Protein AF-A0A7S4CGT7-F1 (afdb_monomer_lite)

Foldseek 3Di:
DVVVVVVQPPDPADPDPPPVPDPDPPDPDPLSVVLVVQLSLLCVLVVVCLLVGQKYKAAAPQFADPDDCVVVVVPDDLVLAKAFAAPFQCVVPPDDDPNPFDDVDPRDDPVLSVVLVVLVHGQGDPRIIMHGSDPVVSVLSVVLSVVSSVCSVVVVPDDGSSNSCCVSCSSVVRYDNDCNVVDDSHPDPD

pLDDT: mean 71.4, std 21.12, range [25.81, 95.94]

Structure (mmCIF, N/CA/C/O backbone):
data_AF-A0A7S4CGT7-F1
#
_entry.id   AF-A0A7S4CGT7-F1
#
loop_
_atom_site.group_PDB
_atom_site.id
_atom_site.type_symbol
_atom_site.label_atom_id
_atom_site.label_alt_id
_atom_site.label_comp_id
_atom_site.label_asym_id
_atom_site.label_entity_id
_atom_site.label_seq_id
_atom_site.pdbx_PDB_ins_code
_atom_site.Cartn_x
_atom_site.Cartn_y
_atom_site.Cartn_z
_atom_site.occupancy
_atom_site.B_iso_or_equiv
_atom_site.auth_seq_id
_atom_site.auth_comp_id
_atom_site.auth_asym_id
_atom_site.auth_atom_id
_atom_site.pdbx_PDB_model_num
ATOM 1 N N . ILE A 1 1 ? 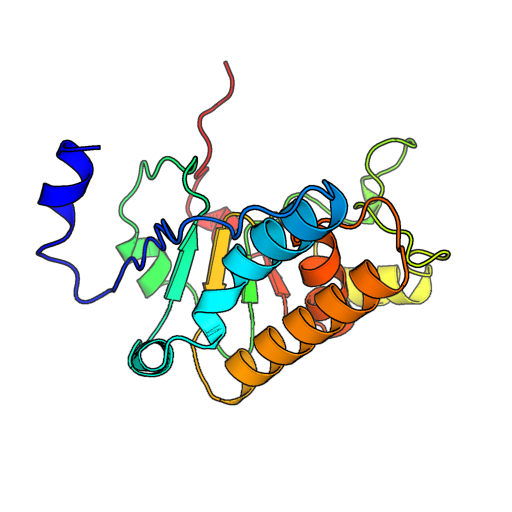-25.372 3.674 -5.573 1.00 37.31 1 ILE A N 1
ATOM 2 C CA . ILE A 1 1 ? -24.854 4.920 -4.939 1.00 37.31 1 ILE A CA 1
ATOM 3 C C . ILE A 1 1 ? -25.668 5.337 -3.699 1.00 37.31 1 ILE A C 1
ATOM 5 O O . ILE A 1 1 ? -25.077 5.492 -2.638 1.00 37.31 1 ILE A O 1
ATOM 9 N N . MET A 1 2 ? -27.005 5.449 -3.752 1.00 25.81 2 MET A N 1
ATOM 10 C CA . MET A 1 2 ? -27.819 5.838 -2.577 1.00 25.81 2 MET A CA 1
ATOM 11 C C . MET A 1 2 ? -27.891 4.800 -1.436 1.00 25.81 2 MET A C 1
ATOM 13 O O . MET A 1 2 ? -27.921 5.190 -0.271 1.00 25.81 2 MET A O 1
ATOM 17 N N . GLN A 1 3 ? -27.880 3.494 -1.730 1.00 27.91 3 GLN A N 1
ATOM 18 C CA . GLN A 1 3 ? -27.960 2.448 -0.693 1.00 27.91 3 GLN A CA 1
ATOM 19 C C . GLN A 1 3 ? -26.698 2.349 0.186 1.00 27.91 3 GLN A C 1
ATOM 21 O O . GLN A 1 3 ? -26.817 2.074 1.378 1.00 27.91 3 GLN A O 1
ATOM 26 N N . ASN A 1 4 ? -25.517 2.692 -0.342 1.00 33.94 4 ASN A N 1
ATOM 27 C CA . ASN A 1 4 ? -24.265 2.680 0.428 1.00 33.94 4 ASN A CA 1
ATOM 28 C C . ASN A 1 4 ? -24.231 3.749 1.533 1.00 33.94 4 ASN A C 1
ATOM 30 O O . ASN A 1 4 ? -23.509 3.591 2.510 1.00 33.94 4 ASN A O 1
ATOM 34 N N . ARG A 1 5 ? -25.053 4.807 1.447 1.00 33.94 5 ARG A N 1
ATOM 35 C CA . ARG A 1 5 ? -25.074 5.885 2.453 1.00 33.94 5 ARG A CA 1
ATOM 36 C C . ARG A 1 5 ? -25.761 5.499 3.767 1.00 33.94 5 ARG A C 1
ATOM 38 O O . ARG A 1 5 ? -25.447 6.087 4.798 1.00 33.94 5 ARG A O 1
ATOM 45 N N . LYS A 1 6 ? -26.686 4.529 3.764 1.00 31.39 6 LYS A N 1
ATOM 46 C CA . LYS A 1 6 ? -27.443 4.147 4.975 1.00 31.39 6 LYS A CA 1
ATOM 47 C C . LYS A 1 6 ? -26.693 3.177 5.897 1.00 31.39 6 LYS A C 1
ATOM 49 O O . LYS A 1 6 ? -26.946 3.196 7.096 1.00 31.39 6 LYS A O 1
ATOM 54 N N . LEU A 1 7 ? -25.749 2.390 5.377 1.00 34.81 7 LEU A N 1
ATOM 55 C CA . LEU A 1 7 ? -24.943 1.450 6.173 1.00 34.81 7 LEU A CA 1
ATOM 56 C C . LEU A 1 7 ? -23.778 2.111 6.937 1.00 34.81 7 LEU A C 1
ATOM 58 O O . LEU A 1 7 ? -23.216 1.495 7.835 1.00 34.81 7 LEU A O 1
ATOM 62 N N . LEU A 1 8 ? -23.445 3.371 6.637 1.00 39.34 8 LEU A N 1
ATOM 63 C CA . LEU A 1 8 ? -22.236 4.050 7.132 1.00 39.34 8 LEU A CA 1
ATOM 64 C C . LEU A 1 8 ? -22.373 4.727 8.509 1.00 39.34 8 LEU A C 1
ATOM 66 O O . LEU A 1 8 ? -21.394 5.255 9.019 1.00 39.34 8 LEU A O 1
ATOM 70 N N . ARG A 1 9 ? -23.560 4.738 9.135 1.00 35.38 9 ARG A N 1
ATOM 71 C CA . ARG A 1 9 ? -23.801 5.484 10.393 1.00 35.38 9 ARG A CA 1
ATOM 72 C C . ARG A 1 9 ? -23.581 4.688 11.691 1.00 35.38 9 ARG A C 1
ATOM 74 O O . ARG A 1 9 ? -23.888 5.210 12.756 1.00 35.38 9 ARG A O 1
ATOM 81 N N . LYS A 1 10 ? -23.096 3.441 11.637 1.00 33.84 10 LYS A N 1
ATOM 82 C CA . LYS A 1 10 ? -22.942 2.577 12.832 1.00 33.84 10 LYS A CA 1
ATOM 83 C C . LYS A 1 10 ? -21.571 1.905 12.999 1.00 33.84 10 LYS A C 1
ATOM 85 O O . LYS A 1 10 ? -21.434 1.042 13.858 1.00 33.84 10 LYS A O 1
ATOM 90 N N . CYS A 1 11 ? -20.564 2.286 12.220 1.00 35.56 11 CYS A N 1
ATOM 91 C CA . CYS A 1 11 ? -19.209 1.759 12.379 1.00 35.56 11 CYS A CA 1
ATOM 92 C C . CYS A 1 11 ? -18.301 2.853 12.950 1.00 35.56 11 CYS A C 1
ATOM 94 O O . CYS A 1 11 ? -18.166 3.905 12.339 1.00 35.56 11 CYS A O 1
ATOM 96 N N . GLU A 1 12 ? -17.623 2.573 14.065 1.00 39.66 12 GLU A N 1
ATOM 97 C CA . GLU A 1 12 ? -16.488 3.364 14.588 1.00 39.66 12 GLU A CA 1
ATOM 98 C C . GLU A 1 12 ? -15.242 3.292 13.672 1.00 39.66 12 GLU A C 1
ATOM 100 O O . GLU A 1 12 ? -14.167 3.780 14.006 1.00 39.66 12 GLU A O 1
ATOM 105 N N . PHE A 1 13 ? -15.384 2.683 12.493 1.00 42.81 13 PHE A N 1
ATOM 106 C CA . PHE A 1 13 ? -14.367 2.555 11.461 1.00 42.81 13 PHE A CA 1
ATOM 107 C C . PHE A 1 13 ? -14.700 3.524 10.328 1.00 42.81 13 PHE A C 1
ATOM 109 O O . PHE A 1 13 ? -15.776 3.427 9.731 1.00 42.81 13 PHE A O 1
ATOM 116 N N . ALA A 1 14 ? -13.791 4.441 9.990 1.00 40.00 14 ALA A N 1
ATOM 117 C CA . ALA A 1 14 ? -13.969 5.220 8.774 1.00 40.00 14 ALA A CA 1
ATOM 118 C C . ALA A 1 14 ? -13.655 4.362 7.554 1.00 40.00 14 ALA A C 1
ATOM 120 O O . ALA A 1 14 ? -12.516 3.979 7.295 1.00 40.00 14 ALA A O 1
ATOM 121 N N . HIS A 1 15 ? -14.693 4.121 6.766 1.00 40.22 15 HIS A N 1
ATOM 122 C CA . HIS A 1 15 ? -14.532 3.872 5.349 1.00 40.22 15 HIS A CA 1
ATOM 123 C C . HIS A 1 15 ? -14.334 5.228 4.674 1.00 40.22 15 HIS A C 1
ATOM 125 O O . HIS A 1 15 ? -15.296 5.969 4.454 1.00 40.22 15 HIS A O 1
ATOM 131 N N . VAL A 1 16 ? -13.086 5.584 4.389 1.00 43.44 16 VAL A N 1
ATOM 132 C CA . VAL A 1 16 ? -12.788 6.821 3.668 1.00 43.44 16 VAL A CA 1
ATOM 133 C C . VAL A 1 16 ? -12.816 6.506 2.181 1.00 43.44 16 VAL A C 1
ATOM 135 O O . VAL A 1 16 ? -11.817 6.118 1.586 1.00 43.44 16 VAL A O 1
ATOM 138 N N . ILE A 1 17 ? -13.997 6.640 1.580 1.00 42.44 17 ILE A N 1
ATOM 139 C CA . ILE A 1 17 ? -14.119 6.660 0.124 1.00 42.44 1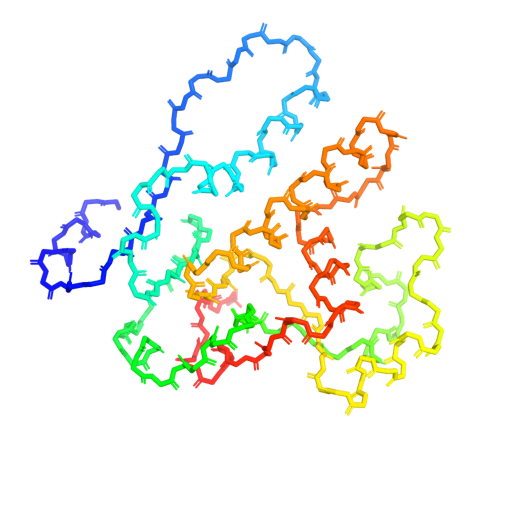7 ILE A CA 1
ATOM 140 C C . ILE A 1 17 ? -13.677 8.053 -0.326 1.00 42.44 17 ILE A C 1
ATOM 142 O O . ILE A 1 17 ? -14.439 9.018 -0.225 1.00 42.44 17 ILE A O 1
ATOM 146 N N . PHE A 1 18 ? -12.439 8.170 -0.807 1.00 43.72 18 PHE A N 1
ATOM 147 C CA . PHE A 1 18 ? -11.982 9.380 -1.483 1.00 43.72 18 PHE A CA 1
ATOM 148 C C . PHE A 1 18 ? -12.632 9.456 -2.866 1.00 43.72 18 PHE A C 1
ATOM 150 O O . PHE A 1 18 ? -12.109 8.953 -3.853 1.00 43.72 18 PHE A O 1
ATOM 157 N N . HIS A 1 19 ? -13.775 10.130 -2.950 1.00 37.53 19 HIS A N 1
ATOM 158 C CA . HIS A 1 19 ? -14.199 10.738 -4.206 1.00 37.53 19 HIS A CA 1
ATOM 159 C C . HIS A 1 19 ? -13.470 12.076 -4.341 1.00 37.53 19 HIS A C 1
ATOM 161 O O . HIS A 1 19 ? -14.009 13.125 -3.991 1.00 37.53 19 HIS A O 1
ATOM 167 N N . LEU A 1 20 ? -12.219 12.046 -4.805 1.00 39.34 20 LEU A N 1
ATOM 168 C CA . LEU A 1 20 ? -11.510 13.262 -5.200 1.00 39.34 20 LEU A CA 1
ATOM 169 C C . LEU A 1 20 ? -12.105 13.768 -6.523 1.00 39.34 20 LEU A C 1
ATOM 171 O O . LEU A 1 20 ? -11.584 13.514 -7.600 1.00 39.34 20 LEU A O 1
ATOM 175 N N . LEU A 1 21 ? -13.232 14.476 -6.427 1.00 34.66 21 LEU A N 1
ATOM 176 C CA . LEU A 1 21 ? -13.850 15.239 -7.518 1.00 34.66 21 LEU A CA 1
ATOM 177 C C . LEU A 1 21 ? -13.244 16.650 -7.605 1.00 34.66 21 LEU A C 1
ATOM 179 O O . LEU A 1 21 ? -13.970 17.633 -7.735 1.00 34.66 21 LEU A O 1
ATOM 183 N N . ALA A 1 22 ? -11.922 16.779 -7.476 1.00 36.97 22 ALA A N 1
ATOM 184 C CA . ALA A 1 22 ? -11.281 18.031 -7.856 1.00 36.97 22 ALA A CA 1
ATOM 185 C C . ALA A 1 22 ? -11.282 18.088 -9.394 1.00 36.97 22 ALA A C 1
ATOM 187 O O . ALA A 1 22 ? -10.835 17.117 -10.013 1.00 36.97 22 ALA A O 1
ATOM 188 N N . PRO A 1 23 ? -11.800 19.156 -10.030 1.00 38.81 23 PRO A N 1
ATOM 189 C CA . PRO A 1 23 ? -11.665 19.307 -11.471 1.00 38.81 23 PRO A CA 1
ATOM 190 C C . PRO A 1 23 ? -10.173 19.277 -11.809 1.00 38.81 23 PRO A C 1
ATOM 192 O O . PRO A 1 23 ? -9.392 20.061 -11.264 1.00 38.81 23 PRO A O 1
ATOM 195 N N . LEU A 1 24 ? -9.774 18.324 -12.6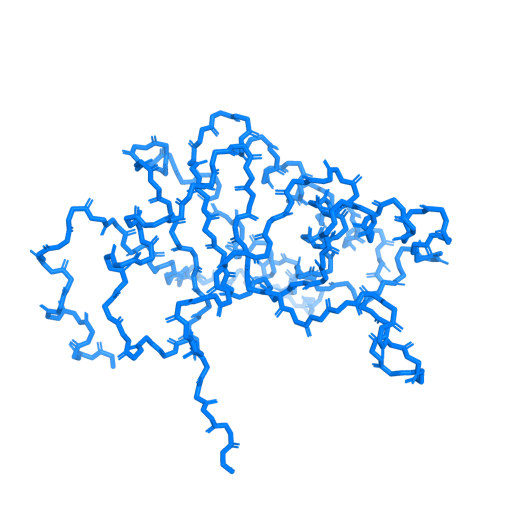57 1.00 45.19 24 LEU A N 1
ATOM 196 C CA . LEU A 1 24 ? -8.421 18.287 -13.202 1.00 45.19 24 LEU A CA 1
ATOM 197 C C . LEU A 1 24 ? -8.170 19.652 -13.862 1.00 45.19 24 LEU A C 1
ATOM 199 O O . LEU A 1 24 ? -9.047 20.107 -14.604 1.00 45.19 24 LEU A O 1
ATOM 203 N N . PRO A 1 25 ? -7.028 20.317 -13.611 1.00 45.41 25 PRO A N 1
ATOM 204 C CA . PRO A 1 25 ? -6.691 21.522 -14.351 1.00 45.41 25 PRO A CA 1
ATOM 205 C C . PRO A 1 25 ? -6.772 21.210 -15.850 1.00 45.41 25 PRO A C 1
ATOM 207 O O . PRO A 1 25 ? -6.380 20.124 -16.288 1.00 45.41 25 PRO A O 1
ATOM 210 N N . GLU A 1 26 ? -7.344 22.128 -16.627 1.00 44.88 26 GLU A N 1
ATOM 211 C CA . GLU A 1 26 ? -7.444 22.003 -18.081 1.00 44.88 26 GLU A CA 1
ATOM 212 C C . GLU A 1 26 ? -6.034 22.065 -18.681 1.00 44.88 26 GLU A C 1
ATOM 214 O O . GLU A 1 26 ? -5.523 23.120 -19.043 1.00 44.88 26 GLU A O 1
ATOM 219 N N . THR A 1 27 ? -5.354 20.922 -18.714 1.00 50.97 27 THR A N 1
ATOM 220 C CA . THR A 1 27 ? -4.026 20.780 -19.306 1.00 50.97 27 THR A CA 1
ATOM 221 C C . THR A 1 27 ? -4.138 19.928 -20.560 1.00 50.97 27 THR A C 1
ATOM 223 O O . THR A 1 27 ? -4.680 18.823 -20.514 1.00 50.97 27 THR A O 1
ATOM 226 N N . ASN A 1 28 ? -3.599 20.424 -21.675 1.00 50.00 28 ASN A N 1
ATOM 227 C CA . ASN A 1 28 ? -3.685 19.774 -22.987 1.00 50.00 28 ASN A CA 1
ATOM 228 C C . ASN A 1 28 ? -2.737 18.575 -23.171 1.00 50.00 28 ASN A C 1
ATOM 230 O O . ASN A 1 28 ? -2.772 17.957 -24.231 1.00 50.00 28 ASN A O 1
ATOM 234 N N . SER A 1 29 ? -1.890 18.230 -22.192 1.00 56.94 29 SER A N 1
ATOM 235 C CA . SER A 1 29 ? -1.051 17.031 -22.286 1.00 56.94 29 SER A CA 1
ATOM 236 C C . SER A 1 29 ? -1.687 15.852 -21.552 1.00 56.94 29 SER A C 1
ATOM 238 O O . SER A 1 29 ? -1.973 15.891 -20.354 1.00 56.94 29 SER A O 1
ATOM 240 N N . GLU A 1 30 ? -1.906 14.777 -22.302 1.00 54.56 30 GLU A N 1
ATOM 241 C CA . GLU A 1 30 ? -2.404 13.487 -21.816 1.00 54.56 30 GLU A CA 1
ATOM 242 C C . GLU A 1 30 ? -1.497 12.904 -20.709 1.00 54.56 30 GLU A C 1
ATOM 244 O O . GLU A 1 30 ? -1.980 12.282 -19.764 1.00 54.56 30 GLU A O 1
ATOM 249 N N . GLU A 1 31 ? -0.196 13.215 -20.754 1.00 50.72 31 GLU A N 1
ATOM 250 C CA . GLU A 1 31 ? 0.797 12.876 -19.725 1.00 50.72 31 GLU A CA 1
ATOM 251 C C . GLU A 1 31 ? 0.525 13.549 -18.367 1.00 50.72 31 GLU A C 1
ATOM 253 O O . GLU A 1 31 ? 0.528 12.858 -17.349 1.00 50.72 31 GLU A O 1
ATOM 258 N N . LEU A 1 32 ? 0.194 14.852 -18.319 1.00 50.59 32 LEU A N 1
ATOM 259 C CA . LEU A 1 32 ? -0.103 15.521 -17.038 1.00 50.59 32 LEU A CA 1
ATOM 260 C C . LEU A 1 32 ? -1.369 14.962 -16.382 1.00 50.59 32 LEU A C 1
ATOM 262 O O . LEU A 1 32 ? -1.461 14.900 -15.156 1.00 50.59 32 LEU A O 1
ATOM 266 N N . ARG A 1 33 ? -2.354 14.559 -17.194 1.00 54.41 33 ARG A N 1
ATOM 267 C CA . ARG A 1 33 ? -3.587 13.939 -16.697 1.00 54.41 33 ARG A CA 1
ATOM 268 C C . ARG A 1 33 ? -3.313 12.590 -16.044 1.00 54.41 33 ARG A C 1
ATOM 270 O O . ARG A 1 33 ? -3.867 12.332 -14.981 1.00 54.41 33 ARG A O 1
ATOM 277 N N . ASN A 1 34 ? -2.454 11.759 -16.629 1.00 50.62 34 ASN A N 1
ATOM 278 C CA . ASN A 1 34 ? -2.117 10.450 -16.065 1.00 50.62 34 ASN A CA 1
ATOM 279 C C . ASN A 1 34 ? -1.314 10.572 -14.759 1.00 50.62 34 ASN A C 1
ATOM 281 O O . ASN A 1 34 ? -1.619 9.869 -13.791 1.00 50.62 34 ASN A O 1
ATOM 285 N N . ASP A 1 35 ? -0.377 11.523 -14.693 1.00 50.81 35 ASP A N 1
ATOM 286 C CA . ASP A 1 35 ? 0.385 11.836 -13.477 1.00 50.81 35 ASP A CA 1
ATOM 287 C C . ASP A 1 35 ? -0.520 12.337 -12.342 1.00 50.81 35 ASP A C 1
ATOM 289 O O . ASP A 1 35 ? -0.368 11.927 -11.186 1.00 50.81 35 ASP A O 1
ATOM 293 N N . LEU A 1 36 ? -1.507 13.186 -12.664 1.00 55.50 36 LEU A N 1
ATOM 294 C CA . LEU A 1 36 ? -2.503 13.641 -11.695 1.00 55.50 36 LEU A CA 1
ATOM 295 C C . LEU A 1 36 ? -3.403 12.493 -11.230 1.00 55.50 36 LEU A C 1
ATOM 297 O O . LEU A 1 36 ? -3.559 12.294 -10.028 1.00 55.50 36 LEU A O 1
ATOM 301 N N . VAL A 1 37 ? -3.980 11.722 -12.154 1.00 57.16 37 VAL A N 1
ATOM 302 C CA . VAL A 1 37 ? -4.966 10.679 -11.831 1.00 57.16 37 VAL A CA 1
ATOM 303 C C . VAL A 1 37 ? -4.344 9.552 -10.997 1.00 57.16 37 VAL A C 1
ATOM 305 O O . VAL A 1 37 ? -4.967 9.097 -10.036 1.00 57.16 37 VAL A O 1
ATOM 308 N N . MET A 1 38 ? -3.102 9.142 -11.280 1.00 58.38 38 MET A N 1
ATOM 309 C CA . MET A 1 38 ? -2.425 8.104 -10.487 1.00 58.38 38 MET A CA 1
ATOM 310 C C . MET A 1 38 ? -1.864 8.626 -9.156 1.00 58.38 38 MET A C 1
ATOM 312 O O . MET A 1 38 ? -1.906 7.913 -8.149 1.00 58.38 38 MET A O 1
ATOM 316 N N . GLY A 1 39 ? -1.418 9.885 -9.098 1.00 61.41 39 GLY A N 1
ATOM 317 C CA . GLY A 1 39 ? -1.047 10.545 -7.843 1.00 61.41 39 GLY A CA 1
ATOM 318 C C . GLY A 1 39 ? -2.234 10.743 -6.890 1.00 61.41 39 GLY A C 1
ATOM 319 O O . GLY A 1 39 ? -2.075 10.628 -5.672 1.00 61.41 39 GLY A O 1
ATOM 320 N N . MET A 1 40 ? -3.439 10.972 -7.427 1.00 67.25 40 MET A N 1
ATOM 321 C CA . MET A 1 40 ? -4.658 11.214 -6.645 1.00 67.25 40 MET A CA 1
ATOM 322 C C . MET A 1 40 ? -5.045 10.034 -5.756 1.00 67.25 40 MET A C 1
ATOM 324 O O . MET A 1 40 ? -5.494 10.260 -4.631 1.00 67.25 40 MET A O 1
ATOM 328 N N . LYS A 1 41 ? -4.816 8.788 -6.197 1.00 77.44 41 LYS A N 1
ATOM 329 C CA . LYS A 1 41 ? -5.084 7.605 -5.366 1.00 77.44 41 LYS A CA 1
ATOM 330 C C . LYS A 1 41 ? -4.331 7.655 -4.044 1.00 77.44 41 LYS A C 1
ATOM 332 O O . LYS A 1 41 ? -4.879 7.253 -3.030 1.00 77.44 41 LYS A O 1
ATOM 337 N N . TRP A 1 42 ? -3.107 8.176 -4.041 1.00 83.38 42 TRP A N 1
ATOM 338 C CA . TRP A 1 42 ? -2.244 8.224 -2.861 1.00 83.38 42 TRP A CA 1
ATOM 339 C C . TRP A 1 42 ? -2.245 9.583 -2.165 1.00 83.38 42 TRP A C 1
ATOM 341 O O . TRP A 1 42 ? -1.567 9.750 -1.157 1.00 83.38 42 TRP A O 1
ATOM 351 N N . ALA A 1 43 ? -3.038 10.547 -2.641 1.00 80.31 43 ALA A N 1
ATOM 352 C CA . ALA A 1 43 ? -3.186 11.850 -1.995 1.00 80.31 43 ALA A CA 1
ATOM 353 C C . ALA A 1 43 ? -3.803 11.745 -0.588 1.00 80.31 43 ALA A C 1
ATOM 355 O O . ALA A 1 43 ? -3.648 12.655 0.225 1.00 80.31 43 ALA A O 1
ATOM 356 N N . PHE A 1 44 ? -4.442 10.615 -0.250 1.00 80.06 44 PHE A N 1
ATOM 357 C CA . PHE A 1 44 ? -4.925 10.366 1.110 1.00 80.06 44 PHE A CA 1
ATOM 358 C C . PHE A 1 44 ? -3.813 10.425 2.162 1.00 80.06 44 PHE A C 1
ATOM 360 O O . PHE A 1 44 ? -4.110 10.648 3.332 1.00 80.06 44 PHE A O 1
ATOM 367 N N . THR A 1 45 ? -2.544 10.229 1.786 1.00 81.44 45 THR A N 1
ATOM 368 C CA . THR A 1 45 ? -1.422 10.317 2.733 1.00 81.44 45 THR A CA 1
ATOM 369 C C . THR A 1 45 ? -1.246 11.724 3.292 1.00 81.44 45 THR A C 1
ATOM 371 O O . THR A 1 45 ? -0.677 11.879 4.366 1.00 81.44 45 THR A O 1
ATOM 374 N N . ASP A 1 46 ? -1.714 12.737 2.559 1.00 81.56 46 ASP A N 1
ATOM 375 C CA . ASP A 1 46 ? -1.620 14.150 2.934 1.00 81.56 46 ASP A CA 1
ATOM 376 C C . ASP A 1 46 ? -2.875 14.616 3.691 1.00 81.56 46 ASP A C 1
ATOM 378 O O . ASP A 1 46 ? -2.949 15.742 4.186 1.00 81.56 46 ASP A O 1
ATOM 382 N N . TRP A 1 47 ? -3.885 13.749 3.806 1.00 84.62 47 TRP A N 1
ATOM 383 C CA . TRP A 1 47 ? -5.111 14.048 4.526 1.00 84.62 47 TRP A CA 1
ATOM 384 C C . TRP A 1 47 ? -4.866 13.952 6.034 1.00 84.62 47 TRP A C 1
ATOM 386 O O . TRP A 1 47 ? -4.870 12.865 6.607 1.00 84.62 47 TRP A O 1
ATOM 396 N N . ALA A 1 48 ? -4.672 15.106 6.678 1.00 79.75 48 ALA A N 1
ATOM 397 C CA . ALA A 1 48 ? -4.289 15.214 8.090 1.00 79.75 48 ALA A CA 1
ATOM 398 C C . ALA A 1 48 ? -5.082 14.318 9.072 1.00 79.75 48 ALA A C 1
ATOM 400 O O . ALA A 1 48 ? -4.457 13.746 9.963 1.00 79.75 48 ALA A O 1
ATOM 401 N N . PRO A 1 49 ? -6.410 14.116 8.928 1.00 88.38 49 PRO A N 1
ATOM 402 C CA . PRO A 1 49 ? -7.158 13.230 9.818 1.00 88.38 49 PRO A CA 1
ATOM 403 C C . PRO A 1 49 ? -6.795 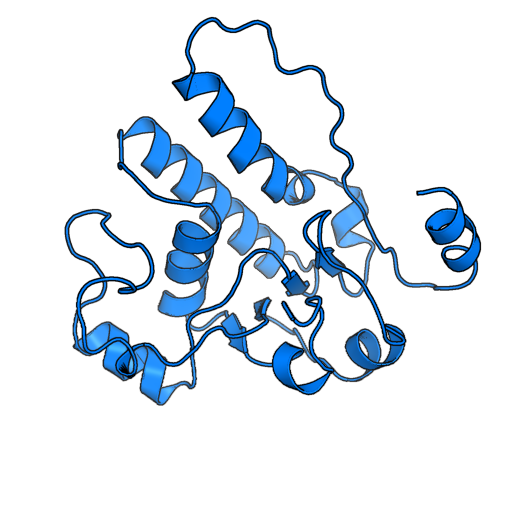11.744 9.716 1.00 88.38 49 PRO A C 1
ATOM 405 O O . PRO A 1 49 ? -7.231 10.976 10.570 1.00 88.38 49 PRO A O 1
ATOM 408 N N . ILE A 1 50 ? -6.025 11.297 8.716 1.00 87.38 50 ILE A N 1
ATOM 409 C CA . ILE A 1 50 ? -5.763 9.867 8.512 1.00 87.38 50 ILE A CA 1
ATOM 410 C C . ILE A 1 50 ? -5.090 9.200 9.717 1.00 87.38 50 ILE A C 1
ATOM 412 O O . ILE A 1 50 ? -5.391 8.053 10.032 1.00 87.38 50 ILE A O 1
ATOM 416 N N . SER A 1 51 ? -4.236 9.934 10.430 1.00 88.56 51 SER A N 1
ATOM 417 C CA . SER A 1 51 ? -3.537 9.461 11.628 1.00 88.56 51 SER A CA 1
ATOM 418 C C . SER A 1 51 ? -4.449 9.298 12.849 1.00 88.56 51 SER A C 1
ATOM 420 O O . SER A 1 51 ? -4.042 8.695 13.837 1.00 88.56 51 SER A O 1
ATOM 422 N N . THR A 1 52 ? -5.686 9.807 12.799 1.00 89.62 52 THR A N 1
ATOM 423 C CA . THR A 1 52 ? -6.667 9.652 13.889 1.00 89.62 52 THR A CA 1
ATOM 424 C C . THR A 1 52 ? -7.353 8.285 13.884 1.00 89.62 52 THR A C 1
ATOM 426 O O . THR A 1 52 ? -7.991 7.909 14.866 1.00 89.62 52 THR A O 1
ATOM 429 N N . TYR A 1 53 ? -7.219 7.520 12.797 1.00 90.38 53 TYR A N 1
ATOM 430 C CA . TYR A 1 53 ? -7.812 6.194 12.678 1.00 90.38 53 TYR A CA 1
ATOM 431 C C . TYR A 1 53 ? -6.878 5.118 13.224 1.00 90.38 53 TYR A C 1
ATOM 433 O O . TYR A 1 53 ? -5.684 5.110 12.953 1.00 90.38 53 TYR A O 1
ATOM 441 N N . SER A 1 54 ? -7.432 4.135 13.931 1.00 91.31 54 SER A N 1
ATOM 442 C CA . SER A 1 54 ? -6.663 2.970 14.391 1.00 91.31 54 SER A CA 1
ATOM 443 C C . SER A 1 54 ? -6.281 2.023 13.248 1.00 91.31 54 SER A C 1
ATOM 445 O O . SER A 1 54 ? -5.313 1.271 13.350 1.00 91.31 54 SER A O 1
ATOM 447 N N . LYS A 1 55 ? -7.054 2.035 12.156 1.00 92.56 55 LYS A N 1
ATOM 448 C CA . LYS A 1 55 ? -6.844 1.213 10.963 1.00 92.56 55 LYS A CA 1
ATOM 449 C C . LYS A 1 55 ? -7.583 1.816 9.778 1.00 92.56 55 LYS A C 1
ATOM 451 O O . LYS A 1 55 ? -8.696 2.314 9.935 1.00 92.56 55 LYS A O 1
ATOM 456 N N . VAL A 1 56 ? -6.990 1.718 8.597 1.00 92.31 56 VAL A N 1
ATOM 457 C CA . VAL A 1 56 ? -7.560 2.216 7.343 1.00 92.31 56 VAL A CA 1
ATOM 458 C C . VAL A 1 56 ? -7.650 1.060 6.360 1.00 92.31 56 VAL A C 1
ATOM 460 O O . VAL A 1 56 ? -6.678 0.333 6.173 1.00 92.31 56 VAL A O 1
ATOM 463 N N . LEU A 1 57 ? -8.818 0.896 5.739 1.00 92.25 57 LEU A N 1
ATOM 464 C CA . LEU A 1 57 ? -9.017 0.041 4.571 1.00 92.25 57 LEU A CA 1
ATOM 465 C C . LEU A 1 57 ? -9.210 0.949 3.361 1.00 92.25 57 LEU A C 1
ATOM 467 O O . LEU A 1 57 ? -10.161 1.729 3.320 1.00 92.25 57 LEU A O 1
ATOM 471 N N . PHE A 1 58 ? -8.316 0.825 2.391 1.00 90.94 58 PHE A N 1
ATOM 472 C CA . PHE A 1 58 ? -8.455 1.433 1.082 1.00 90.94 58 PHE A CA 1
ATOM 473 C C . PHE A 1 58 ? -9.131 0.444 0.127 1.00 90.94 58 PHE A C 1
ATOM 475 O O . PHE A 1 58 ? -8.783 -0.741 0.111 1.00 90.94 58 PHE A O 1
ATOM 482 N N . THR A 1 59 ? -10.070 0.941 -0.678 1.00 87.88 59 THR A N 1
ATOM 483 C CA . THR A 1 59 ? -10.723 0.187 -1.754 1.00 87.88 59 THR A CA 1
ATOM 484 C C . THR A 1 59 ? -10.875 1.061 -2.993 1.00 87.88 59 THR A C 1
ATOM 486 O O . THR A 1 59 ? -11.326 2.203 -2.872 1.00 87.88 59 THR A O 1
ATOM 489 N N . ASP A 1 60 ? -10.592 0.517 -4.173 1.00 84.50 60 ASP A N 1
ATOM 490 C CA . ASP A 1 60 ? -10.978 1.130 -5.441 1.00 84.50 60 ASP A CA 1
ATOM 491 C C . ASP A 1 60 ? -12.511 1.263 -5.525 1.00 84.50 60 ASP A C 1
ATOM 493 O O . ASP A 1 60 ? -13.278 0.574 -4.842 1.00 84.50 60 ASP A O 1
ATOM 497 N N . SER A 1 61 ? -12.981 2.201 -6.350 1.00 81.62 61 SER A N 1
ATOM 498 C CA . SER A 1 61 ? -14.407 2.553 -6.423 1.00 81.62 61 SER A CA 1
ATOM 499 C C . SER A 1 61 ? -15.298 1.484 -7.072 1.00 81.62 61 SER A C 1
ATOM 501 O O . SER A 1 61 ? -16.522 1.551 -6.957 1.00 81.62 61 SER A O 1
ATOM 503 N N . ASP A 1 62 ? -14.690 0.514 -7.749 1.00 77.88 62 ASP A N 1
ATOM 504 C CA . ASP A 1 62 ? -15.326 -0.622 -8.420 1.00 77.88 62 ASP A CA 1
ATOM 505 C C . ASP A 1 62 ? -15.397 -1.883 -7.536 1.00 77.88 62 ASP A C 1
ATOM 507 O O . ASP A 1 62 ? -15.934 -2.915 -7.947 1.00 77.88 62 ASP A O 1
ATOM 511 N N . VAL A 1 63 ? -14.926 -1.799 -6.288 1.00 79.94 63 VAL A N 1
ATOM 512 C CA . VAL A 1 63 ? -14.983 -2.901 -5.326 1.00 79.94 63 VAL A CA 1
ATOM 513 C C . VAL A 1 63 ? -16.393 -3.045 -4.750 1.00 79.94 63 VAL A C 1
ATOM 515 O O . VAL A 1 63 ? -16.956 -2.125 -4.148 1.00 79.94 63 VAL A O 1
ATOM 518 N N . LEU A 1 64 ? -16.958 -4.251 -4.862 1.00 80.56 64 LEU A N 1
ATOM 519 C CA . LEU A 1 64 ? -18.252 -4.592 -4.274 1.00 80.56 64 LEU A CA 1
ATOM 520 C C . LEU A 1 64 ? -18.074 -5.366 -2.964 1.00 80.56 64 LEU A C 1
ATOM 522 O O . LEU A 1 64 ? -17.745 -6.552 -2.940 1.00 80.56 64 LEU A O 1
ATOM 526 N N . VAL A 1 65 ? -18.397 -4.716 -1.849 1.00 81.31 65 VAL A N 1
ATOM 527 C CA . VAL A 1 65 ? -18.334 -5.335 -0.521 1.00 81.31 65 VAL A CA 1
ATOM 528 C C . VAL A 1 65 ? -19.565 -6.215 -0.278 1.00 81.31 65 VAL A C 1
ATOM 530 O O . VAL A 1 65 ? -20.666 -5.718 -0.055 1.00 81.31 65 VAL A O 1
ATOM 533 N N . ARG A 1 66 ? -19.375 -7.541 -0.285 1.00 80.44 66 ARG A N 1
ATOM 534 C CA . ARG A 1 66 ? -20.451 -8.530 -0.052 1.00 80.44 66 ARG A CA 1
ATOM 535 C C . ARG A 1 66 ? -20.557 -9.039 1.392 1.00 80.44 66 ARG A C 1
ATOM 537 O O . ARG A 1 66 ? -21.521 -9.721 1.727 1.00 80.44 66 ARG A O 1
ATOM 544 N N . LYS A 1 67 ? -19.563 -8.768 2.244 1.00 81.25 67 LYS A N 1
ATOM 545 C CA . LYS A 1 67 ? -19.468 -9.295 3.619 1.00 81.25 67 LYS A CA 1
ATOM 546 C C . LYS A 1 67 ? -19.242 -8.182 4.638 1.00 81.25 67 LYS A C 1
ATOM 548 O O . LYS A 1 67 ? -18.793 -7.095 4.293 1.00 81.25 67 LYS A O 1
ATOM 553 N N . ASN A 1 68 ? -19.521 -8.478 5.908 1.00 80.38 68 ASN A N 1
ATOM 554 C CA . ASN A 1 68 ? -19.253 -7.560 7.011 1.00 80.38 68 ASN A CA 1
ATOM 555 C C . ASN A 1 68 ? -17.740 -7.323 7.175 1.00 80.38 68 ASN A C 1
ATOM 557 O O . ASN A 1 68 ? -16.994 -8.239 7.531 1.00 80.38 68 ASN A O 1
ATOM 561 N N . LEU A 1 69 ? -17.307 -6.080 6.959 1.00 84.31 69 LEU A N 1
ATOM 562 C CA . LEU A 1 69 ? -15.906 -5.677 7.058 1.00 84.31 69 LEU A CA 1
ATOM 563 C C . LEU A 1 69 ? -15.383 -5.636 8.491 1.00 84.31 69 LEU A C 1
ATOM 565 O O . LEU A 1 69 ? -14.176 -5.746 8.674 1.00 84.31 69 LEU A O 1
ATOM 569 N N . ASN A 1 70 ? -16.239 -5.572 9.515 1.00 84.56 70 ASN A N 1
ATOM 570 C CA . ASN A 1 70 ? -15.783 -5.610 10.909 1.00 84.56 70 ASN A CA 1
ATOM 571 C C . ASN A 1 70 ? -14.957 -6.873 11.195 1.00 84.56 70 ASN A C 1
ATOM 573 O O . ASN A 1 70 ? -14.026 -6.835 11.992 1.00 84.56 70 ASN A O 1
ATOM 577 N N . VAL A 1 71 ? -15.246 -7.982 10.502 1.00 82.94 71 VAL A N 1
ATOM 578 C CA . VAL A 1 71 ? -14.460 -9.221 10.604 1.00 82.94 71 VAL A CA 1
ATOM 579 C C . VAL A 1 71 ? -13.028 -9.019 10.099 1.00 82.94 71 VAL A C 1
ATOM 581 O O . VAL A 1 71 ? -12.096 -9.546 10.701 1.00 82.94 71 VAL A O 1
ATOM 584 N N . LEU A 1 72 ? -12.847 -8.242 9.027 1.00 84.44 72 LEU A N 1
ATOM 585 C CA . LEU A 1 72 ? -11.534 -7.875 8.493 1.00 84.44 72 LEU A CA 1
ATOM 586 C C . LEU A 1 72 ? -10.778 -7.001 9.501 1.00 84.44 72 LEU A C 1
ATOM 588 O O . LEU A 1 72 ? -9.662 -7.324 9.898 1.00 84.44 72 LEU A O 1
ATOM 592 N N . PHE A 1 73 ? -11.427 -5.938 9.981 1.00 86.56 73 PHE A N 1
ATOM 593 C CA . PHE A 1 73 ? -10.832 -5.002 10.934 1.00 86.56 73 PHE A CA 1
ATOM 594 C C . PHE A 1 73 ? -10.474 -5.655 12.275 1.00 86.56 73 PHE A C 1
ATOM 596 O O . PHE A 1 73 ? -9.461 -5.285 12.863 1.00 86.56 73 PHE A O 1
ATOM 603 N N . ALA A 1 74 ? -11.249 -6.635 12.744 1.00 85.56 74 ALA A N 1
ATOM 604 C CA . ALA A 1 74 ? -10.981 -7.329 14.003 1.00 85.56 74 ALA A CA 1
ATOM 605 C C . ALA A 1 74 ? -9.850 -8.367 13.905 1.00 85.56 74 ALA A C 1
ATOM 607 O O . ALA A 1 74 ? -9.136 -8.580 14.880 1.00 85.56 74 ALA A O 1
ATOM 608 N N . ARG A 1 75 ? -9.690 -9.039 12.757 1.00 7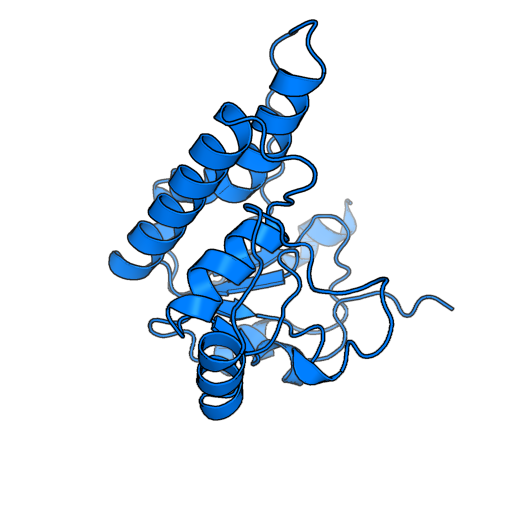9.88 75 ARG A N 1
ATOM 609 C CA . ARG A 1 75 ? -8.745 -10.163 12.608 1.00 79.88 75 ARG A CA 1
ATOM 610 C C . ARG A 1 75 ? -7.354 -9.751 12.156 1.00 79.88 75 ARG A C 1
ATOM 612 O O . ARG A 1 75 ? -6.377 -10.393 12.531 1.00 79.88 75 ARG A O 1
ATOM 619 N N . GLU A 1 76 ? -7.265 -8.732 11.311 1.00 79.75 76 GLU A N 1
ATOM 620 C CA . GLU A 1 76 ? -6.020 -8.425 10.616 1.00 79.75 76 GLU A CA 1
ATOM 621 C C . GLU A 1 76 ? -5.101 -7.559 11.476 1.00 79.75 76 GLU A C 1
ATOM 623 O O . GLU A 1 76 ? -5.399 -6.393 11.738 1.00 79.75 76 GLU A O 1
ATOM 628 N N . SER A 1 77 ? -3.961 -8.109 11.899 1.00 82.00 77 SER A N 1
ATOM 629 C CA . SER A 1 77 ? -2.860 -7.306 12.436 1.00 82.00 77 SER A CA 1
ATOM 630 C C . SER A 1 77 ? -2.012 -6.803 11.269 1.00 82.00 77 SER A C 1
ATOM 632 O O . SER A 1 77 ? -1.273 -7.566 10.638 1.00 82.00 77 SER A O 1
ATOM 634 N N . CYS A 1 78 ? -2.170 -5.513 10.977 1.00 82.69 78 CYS A N 1
ATOM 635 C CA . CYS A 1 78 ? -1.395 -4.774 9.979 1.00 82.69 78 CYS A CA 1
ATOM 636 C C . CYS A 1 78 ? -0.300 -3.927 10.638 1.00 82.69 78 CYS A C 1
ATOM 638 O O . CYS A 1 78 ? 0.124 -2.915 10.089 1.00 82.69 78 CYS A O 1
ATOM 640 N N . GLU A 1 79 ? 0.136 -4.305 11.842 1.00 85.25 79 GLU A N 1
ATOM 641 C CA . GLU A 1 79 ? 1.225 -3.616 12.531 1.00 85.25 79 GLU A CA 1
ATOM 642 C C . GLU A 1 79 ? 2.488 -3.664 11.672 1.00 85.25 79 GLU A C 1
ATOM 644 O O . GLU A 1 79 ? 2.927 -4.742 11.264 1.00 85.25 79 GLU A O 1
ATOM 649 N N . ALA A 1 80 ? 3.042 -2.489 11.366 1.00 88.75 80 ALA A N 1
ATOM 650 C CA . ALA A 1 80 ? 4.214 -2.295 10.510 1.00 88.75 80 ALA A CA 1
ATOM 651 C C . ALA A 1 80 ? 4.120 -2.861 9.074 1.00 88.75 80 ALA A C 1
ATOM 653 O O . ALA A 1 80 ? 5.104 -2.788 8.339 1.00 88.75 80 ALA A O 1
ATOM 654 N N . HIS A 1 81 ? 2.968 -3.386 8.642 1.00 94.31 81 HIS A N 1
ATOM 655 C CA . HIS A 1 81 ? 2.803 -4.005 7.325 1.00 94.31 81 HIS A CA 1
ATOM 656 C C . HIS A 1 81 ? 1.592 -3.450 6.575 1.00 94.31 81 HIS A C 1
ATOM 658 O O . HIS A 1 81 ? 0.551 -3.142 7.150 1.00 94.31 81 HIS A O 1
ATOM 664 N N . LEU A 1 82 ? 1.713 -3.406 5.252 1.00 95.19 82 LEU A N 1
ATOM 665 C CA . LEU A 1 82 ? 0.601 -3.239 4.334 1.00 95.19 82 LEU A CA 1
ATOM 666 C C . LEU A 1 82 ? -0.089 -4.599 4.170 1.00 95.19 82 LEU A C 1
ATOM 668 O O . LEU A 1 82 ? 0.444 -5.503 3.521 1.00 95.19 82 LEU A O 1
ATOM 672 N N . CYS A 1 83 ? -1.261 -4.770 4.772 1.00 94.50 83 CYS A N 1
ATOM 673 C CA . CYS A 1 83 ? -2.095 -5.943 4.543 1.00 94.50 83 CYS A CA 1
ATOM 674 C C . CYS A 1 83 ? -2.731 -5.836 3.158 1.00 94.50 83 CYS A C 1
ATOM 676 O O . CYS A 1 83 ? -3.416 -4.861 2.862 1.00 94.50 83 CYS A O 1
ATOM 678 N N . VAL A 1 84 ? -2.527 -6.835 2.306 1.00 93.06 84 VAL A N 1
ATOM 679 C CA . VAL A 1 84 ? -2.918 -6.774 0.891 1.00 93.06 84 VAL A CA 1
ATOM 680 C C . VAL A 1 84 ? -3.693 -8.009 0.453 1.00 93.06 84 VAL A C 1
ATOM 682 O O . VAL A 1 84 ? -3.616 -9.073 1.082 1.00 93.06 84 VAL A O 1
ATOM 685 N N . MET A 1 85 ? -4.429 -7.870 -0.651 1.00 89.81 85 MET A N 1
ATOM 686 C CA . MET A 1 85 ? -5.005 -9.003 -1.365 1.00 89.81 85 MET A CA 1
ATOM 687 C C . MET A 1 85 ? -4.005 -9.520 -2.408 1.00 89.81 85 MET A C 1
ATOM 689 O O . MET A 1 85 ? -3.675 -8.826 -3.367 1.00 89.81 85 MET A O 1
ATOM 693 N N . SER A 1 86 ? -3.494 -10.735 -2.218 1.00 88.50 86 SER A N 1
ATOM 694 C CA . SER A 1 86 ? -2.499 -11.318 -3.121 1.00 88.50 86 SER A CA 1
ATOM 695 C C . SER A 1 86 ? -3.125 -11.846 -4.409 1.00 88.50 86 SER A C 1
ATOM 697 O O . SER A 1 86 ? -4.119 -12.572 -4.357 1.00 88.50 86 SER A O 1
ATOM 699 N N . GLU A 1 87 ? -2.475 -11.538 -5.534 1.00 82.12 87 GLU A N 1
ATOM 700 C CA . GLU A 1 87 ? -2.830 -11.998 -6.884 1.00 82.12 87 GLU A CA 1
ATOM 701 C C . GLU A 1 87 ? -2.084 -13.275 -7.303 1.00 82.12 87 GLU A C 1
ATOM 703 O O . GLU A 1 87 ? -2.486 -13.947 -8.249 1.00 82.12 87 GLU A O 1
ATOM 708 N N . GLY A 1 88 ? -1.017 -13.658 -6.599 1.00 75.25 88 GLY A N 1
ATOM 709 C CA . GLY A 1 88 ? -0.293 -14.893 -6.883 1.00 75.25 88 GLY A CA 1
ATOM 710 C C . GLY A 1 88 ? 1.150 -14.895 -6.395 1.00 75.25 88 GLY A C 1
ATOM 711 O O . GLY A 1 88 ? 1.655 -13.922 -5.839 1.00 75.25 88 GLY A O 1
ATOM 712 N N . ASP A 1 89 ? 1.818 -16.030 -6.597 1.00 73.44 89 ASP A N 1
ATOM 713 C CA . ASP A 1 89 ? 3.251 -16.164 -6.340 1.00 73.44 89 ASP A CA 1
ATOM 714 C C . ASP A 1 89 ? 4.049 -15.645 -7.540 1.00 73.44 89 ASP A C 1
ATOM 716 O O . ASP A 1 89 ? 3.702 -15.930 -8.688 1.00 73.44 89 ASP A O 1
ATOM 720 N N . PHE A 1 90 ? 5.188 -14.995 -7.287 1.00 65.50 90 PHE A N 1
ATOM 721 C CA . PHE A 1 90 ? 6.085 -14.512 -8.348 1.00 65.50 90 PHE A CA 1
ATOM 722 C C . PHE A 1 90 ? 6.558 -15.630 -9.297 1.00 65.50 90 PHE A C 1
ATOM 724 O O . PHE A 1 90 ? 6.836 -15.379 -10.465 1.00 65.50 90 PHE A O 1
ATOM 731 N N . ASN A 1 91 ? 6.603 -16.878 -8.815 1.00 55.78 91 ASN A N 1
ATOM 732 C CA . ASN A 1 91 ? 7.077 -18.044 -9.568 1.00 55.78 91 ASN A CA 1
ATOM 733 C C . ASN A 1 91 ? 6.015 -18.677 -10.487 1.00 55.78 91 ASN A C 1
ATOM 735 O O . ASN A 1 91 ? 6.357 -19.534 -11.302 1.00 55.78 91 ASN A O 1
ATOM 739 N N . ARG A 1 92 ? 4.731 -18.302 -10.361 1.00 52.19 92 ARG A N 1
ATOM 740 C CA . ARG A 1 92 ? 3.644 -18.848 -11.200 1.00 52.19 92 ARG A CA 1
ATOM 741 C C . ARG A 1 92 ? 3.526 -18.174 -12.563 1.00 52.19 92 ARG A C 1
ATOM 743 O O . ARG A 1 92 ? 2.794 -18.661 -13.418 1.00 52.19 92 ARG A O 1
ATOM 750 N N . VAL A 1 93 ? 4.309 -17.131 -12.808 1.00 51.06 93 VAL A N 1
ATOM 751 C CA . VAL A 1 93 ? 4.378 -16.460 -14.103 1.00 51.06 93 VAL A CA 1
ATOM 752 C C . VAL A 1 93 ? 5.363 -17.180 -15.033 1.00 51.06 93 VAL A C 1
ATOM 754 O O . VAL A 1 93 ? 6.383 -16.638 -15.460 1.00 51.06 93 VAL A O 1
ATOM 757 N N . LYS A 1 94 ? 5.088 -18.446 -15.350 1.00 37.38 94 LYS A N 1
ATOM 758 C CA . LYS A 1 94 ? 5.738 -19.120 -16.479 1.00 37.38 94 LYS A CA 1
ATOM 759 C C . LYS A 1 94 ? 4.882 -18.882 -17.718 1.00 37.38 94 LYS A C 1
ATOM 761 O O . LYS A 1 94 ? 3.853 -19.523 -17.879 1.00 37.38 94 LYS A O 1
ATOM 766 N N . GLY A 1 95 ? 5.318 -17.951 -18.566 1.00 41.16 95 GLY A N 1
ATOM 767 C CA . GLY A 1 95 ? 4.661 -17.631 -19.836 1.00 41.16 95 GLY A CA 1
ATOM 768 C C . GLY A 1 95 ? 4.360 -16.141 -19.997 1.00 41.16 95 GLY A C 1
ATOM 769 O O . GLY A 1 95 ? 3.224 -15.730 -19.844 1.00 41.16 95 GLY A O 1
ATOM 770 N N . ASN A 1 96 ? 5.396 -15.343 -20.260 1.00 36.53 96 ASN A N 1
ATOM 771 C CA . ASN A 1 96 ? 5.432 -14.112 -21.072 1.00 36.53 96 ASN A CA 1
ATOM 772 C C . ASN A 1 96 ? 4.300 -13.050 -21.110 1.00 36.53 96 ASN A C 1
ATOM 774 O O . ASN A 1 96 ? 4.427 -12.138 -21.918 1.00 36.53 96 ASN A O 1
ATOM 778 N N . THR A 1 97 ? 3.265 -13.040 -20.267 1.00 37.69 97 THR A N 1
ATOM 779 C CA . THR A 1 97 ? 2.248 -11.956 -20.309 1.00 37.69 97 THR A CA 1
ATOM 780 C C . THR A 1 97 ? 1.861 -11.362 -18.960 1.00 37.69 97 THR A C 1
ATOM 782 O O . THR A 1 97 ? 1.172 -10.348 -18.926 1.00 37.69 97 THR A O 1
ATOM 785 N N . GLN A 1 98 ? 2.332 -11.922 -17.845 1.00 39.34 98 GLN A N 1
ATOM 786 C CA . GLN A 1 98 ? 2.020 -11.405 -16.508 1.00 39.34 98 GLN A CA 1
ATOM 787 C C . GLN A 1 98 ? 3.231 -11.411 -15.581 1.00 39.34 98 GLN A C 1
ATOM 789 O O . GLN A 1 98 ? 3.086 -11.651 -14.382 1.00 39.34 98 GLN A O 1
ATOM 794 N N . GLN A 1 99 ? 4.448 -11.172 -16.100 1.00 44.19 99 GLN A N 1
ATOM 795 C CA . GLN A 1 99 ? 5.496 -10.738 -15.171 1.00 44.19 99 GLN A CA 1
ATOM 796 C C . GLN A 1 99 ? 4.913 -9.486 -14.533 1.00 44.19 99 GLN A C 1
ATOM 798 O O . GLN A 1 99 ? 4.502 -8.620 -15.310 1.00 44.19 99 GLN A O 1
ATOM 803 N N . PRO A 1 100 ? 4.733 -9.434 -13.196 1.00 45.44 100 PRO A N 1
ATOM 804 C CA . PRO A 1 100 ? 4.078 -8.298 -12.572 1.00 45.44 100 PRO A CA 1
ATOM 805 C C . PRO A 1 100 ? 4.763 -7.072 -13.141 1.00 45.44 100 PRO A C 1
ATOM 807 O O . PRO A 1 100 ? 5.990 -7.012 -13.144 1.00 45.44 100 PRO A O 1
ATOM 810 N N . LEU A 1 101 ? 3.953 -6.246 -13.790 1.00 48.03 101 LEU A N 1
ATOM 811 C CA . LEU A 1 101 ? 4.324 -5.111 -14.615 1.00 48.03 101 LEU A CA 1
ATOM 812 C C . LEU A 1 101 ? 5.565 -4.410 -14.047 1.00 48.03 101 LEU A C 1
ATOM 814 O O . LEU A 1 101 ? 5.472 -3.635 -13.105 1.00 48.03 101 LEU A O 1
ATOM 818 N N . PHE A 1 102 ? 6.748 -4.733 -14.574 1.00 52.44 102 PHE A N 1
ATOM 819 C CA . PHE A 1 102 ? 7.995 -4.137 -14.115 1.00 52.44 102 PHE A CA 1
ATOM 820 C C . PHE A 1 102 ? 8.999 -4.037 -15.250 1.00 52.44 102 PHE A C 1
ATOM 822 O O . PHE A 1 102 ? 9.755 -4.969 -15.520 1.00 52.44 102 PHE A O 1
ATOM 829 N N . SER A 1 103 ? 9.141 -2.831 -15.799 1.00 41.19 103 SER A N 1
ATOM 830 C CA . SER A 1 103 ? 10.489 -2.361 -16.089 1.00 41.19 103 SER A CA 1
ATOM 831 C C . SER A 1 103 ? 10.655 -0.868 -15.782 1.00 41.19 103 SER A C 1
ATOM 833 O O . SER A 1 103 ? 10.564 0.002 -16.637 1.00 41.19 103 SER A O 1
ATOM 835 N N . ILE A 1 104 ? 11.098 -0.611 -14.550 1.00 49.31 104 ILE A N 1
ATOM 836 C CA . ILE A 1 104 ? 12.321 0.168 -14.338 1.00 49.31 104 ILE A CA 1
ATOM 837 C C . ILE A 1 104 ? 13.447 -0.694 -14.940 1.00 49.31 104 ILE A C 1
ATOM 839 O O . ILE A 1 104 ? 14.115 -1.409 -14.210 1.00 49.31 104 ILE A O 1
ATOM 843 N N . LYS A 1 105 ? 13.529 -0.780 -16.277 1.00 45.31 105 LYS A N 1
ATOM 844 C CA . LYS A 1 105 ? 14.502 -1.475 -17.162 1.00 45.31 105 LYS A CA 1
ATOM 845 C C . LYS A 1 105 ? 15.054 -2.891 -16.828 1.00 45.31 105 LYS A C 1
ATOM 847 O O . LYS A 1 105 ? 15.677 -3.473 -17.709 1.00 45.31 105 LYS A O 1
ATOM 852 N N . LYS A 1 106 ? 14.890 -3.478 -15.633 1.00 56.59 106 LYS A N 1
ATOM 853 C CA . LYS A 1 106 ? 15.583 -4.713 -15.196 1.00 56.59 106 LYS A CA 1
ATOM 854 C C . LYS A 1 106 ? 14.778 -5.692 -14.326 1.00 56.59 106 LYS A C 1
ATOM 856 O O . LYS A 1 106 ? 15.300 -6.764 -14.038 1.00 56.59 106 LYS A O 1
ATOM 861 N N . GLY A 1 107 ? 13.537 -5.379 -13.941 1.00 66.31 107 GLY A N 1
ATOM 862 C CA . GLY A 1 107 ? 12.712 -6.275 -13.113 1.00 66.31 107 GLY A CA 1
ATOM 863 C C . GLY A 1 107 ? 13.369 -6.669 -11.777 1.00 66.31 107 GLY A C 1
ATOM 864 O O . GLY A 1 107 ? 14.356 -6.068 -11.346 1.00 66.31 107 GLY A O 1
ATOM 865 N N . TYR A 1 108 ? 12.824 -7.684 -11.099 1.00 75.69 108 TYR A N 1
ATOM 866 C CA . TYR A 1 108 ? 13.486 -8.291 -9.939 1.00 75.69 108 TYR A CA 1
ATOM 867 C C . TYR A 1 108 ? 14.532 -9.306 -10.395 1.00 75.69 108 TYR A C 1
ATOM 869 O O . TYR A 1 108 ? 14.253 -10.166 -11.227 1.00 75.69 108 TYR A O 1
ATOM 877 N N . ASN A 1 109 ? 15.720 -9.270 -9.796 1.00 81.31 109 ASN A N 1
ATOM 878 C CA . ASN A 1 109 ? 16.678 -10.353 -9.994 1.00 81.31 109 ASN A CA 1
ATOM 879 C C . ASN A 1 109 ? 16.252 -11.615 -9.213 1.00 81.31 109 ASN A C 1
ATOM 881 O O . ASN A 1 109 ? 15.460 -11.554 -8.266 1.00 81.31 109 ASN A O 1
ATOM 885 N N . GLN A 1 110 ? 16.823 -12.765 -9.583 1.00 81.69 110 GLN A N 1
ATOM 886 C CA . GLN A 1 110 ? 16.489 -14.057 -8.977 1.00 81.69 110 GLN A CA 1
ATOM 887 C C . GLN A 1 110 ? 16.701 -14.083 -7.455 1.00 81.69 110 GLN A C 1
ATOM 889 O O . GLN A 1 110 ? 15.907 -14.687 -6.737 1.00 81.69 110 GLN A O 1
ATOM 894 N N . LYS A 1 111 ? 17.729 -13.389 -6.949 1.00 86.31 111 LYS A N 1
ATOM 895 C CA . LYS A 1 111 ? 18.010 -13.288 -5.509 1.00 86.31 111 LYS A CA 1
ATOM 896 C C . LYS A 1 111 ? 16.885 -12.550 -4.776 1.00 86.31 111 LYS A C 1
ATOM 898 O O . LYS A 1 111 ? 16.451 -12.993 -3.717 1.00 86.31 111 LYS A O 1
ATOM 903 N N . THR A 1 112 ? 16.377 -11.459 -5.348 1.00 85.38 112 THR A N 1
ATOM 904 C CA . THR A 1 112 ? 15.235 -10.710 -4.810 1.00 85.38 112 THR A CA 1
ATOM 905 C C . THR A 1 112 ? 13.969 -11.564 -4.808 1.00 85.38 112 THR A C 1
ATOM 907 O O . THR A 1 112 ? 13.272 -11.605 -3.798 1.00 85.38 112 THR A O 1
ATOM 910 N N . ILE A 1 113 ? 13.696 -12.301 -5.890 1.00 83.69 113 ILE A N 1
ATOM 911 C CA . ILE A 1 113 ? 12.542 -13.213 -5.969 1.00 83.69 113 ILE A CA 1
ATOM 912 C C . ILE A 1 113 ? 12.640 -14.315 -4.909 1.00 83.69 113 ILE A C 1
ATOM 914 O O . ILE A 1 113 ? 11.665 -14.575 -4.203 1.00 83.69 113 ILE A O 1
ATOM 918 N N . GLN A 1 114 ? 13.812 -14.936 -4.756 1.00 85.44 114 GLN A N 1
ATOM 919 C CA . GLN A 1 114 ? 14.055 -15.962 -3.739 1.00 85.44 114 GLN A CA 1
ATOM 920 C C . GLN A 1 114 ? 13.862 -15.413 -2.324 1.00 85.44 114 GLN A C 1
ATOM 922 O O . GLN A 1 114 ? 13.171 -16.036 -1.525 1.00 85.44 114 GLN A O 1
ATOM 927 N N . MET A 1 115 ? 14.403 -14.226 -2.033 1.00 90.62 115 MET A N 1
ATOM 928 C CA . MET A 1 115 ? 14.219 -13.548 -0.750 1.00 90.62 115 MET A CA 1
ATOM 929 C C . MET A 1 115 ? 12.736 -13.292 -0.456 1.00 90.62 115 MET A C 1
ATOM 931 O O . MET A 1 115 ? 12.263 -13.658 0.616 1.00 90.62 115 MET A O 1
ATOM 935 N N . MET A 1 116 ? 11.994 -12.703 -1.398 1.00 89.38 116 MET A N 1
ATOM 936 C CA . MET A 1 116 ? 10.560 -12.435 -1.229 1.00 89.38 116 MET A CA 1
ATOM 937 C C . MET A 1 116 ? 9.771 -13.735 -1.026 1.00 89.38 116 MET A C 1
ATOM 939 O O . MET A 1 116 ? 8.968 -13.833 -0.101 1.00 89.38 116 MET A O 1
ATOM 943 N N . THR A 1 117 ? 10.062 -14.762 -1.830 1.00 86.44 117 THR A N 1
ATOM 944 C CA . THR A 1 117 ? 9.427 -16.085 -1.724 1.00 86.44 117 THR A CA 1
ATOM 945 C C . THR A 1 117 ? 9.680 -16.716 -0.352 1.00 86.44 117 THR A C 1
ATOM 947 O O . THR A 1 117 ? 8.742 -17.203 0.274 1.00 86.44 117 THR A O 1
ATOM 950 N N . ALA A 1 118 ? 10.919 -16.666 0.148 1.00 91.19 118 ALA A N 1
ATOM 951 C CA . ALA A 1 118 ? 11.288 -17.213 1.455 1.00 91.19 118 ALA A CA 1
ATOM 952 C C . ALA A 1 118 ? 10.565 -16.519 2.624 1.00 91.19 118 ALA A C 1
ATOM 954 O O . ALA A 1 118 ? 10.333 -17.143 3.654 1.00 91.19 118 ALA A O 1
ATOM 955 N N . HIS A 1 119 ? 10.163 -15.258 2.447 1.00 92.19 119 HIS A N 1
ATOM 956 C CA . HIS A 1 119 ? 9.401 -14.487 3.435 1.00 92.19 119 HIS A CA 1
ATOM 957 C C . HIS A 1 119 ? 7.883 -14.522 3.194 1.00 92.19 119 HIS A C 1
ATOM 959 O O . HIS A 1 119 ? 7.136 -13.792 3.841 1.00 92.19 119 HIS A O 1
ATOM 965 N N . GLY A 1 120 ? 7.402 -15.346 2.256 1.00 89.81 120 GLY A N 1
ATOM 966 C CA . GLY A 1 120 ? 5.976 -15.442 1.936 1.00 89.81 120 GLY A CA 1
ATOM 967 C C . GLY A 1 120 ? 5.385 -14.170 1.317 1.00 89.81 120 GLY A C 1
ATOM 968 O O . GLY A 1 120 ? 4.165 -13.998 1.325 1.00 89.81 120 GLY A O 1
ATOM 969 N N . VAL A 1 121 ? 6.230 -13.282 0.786 1.00 89.56 121 VAL A N 1
ATOM 970 C CA . VAL A 1 121 ? 5.810 -12.094 0.040 1.00 89.56 121 VAL A CA 1
ATOM 971 C C . VAL A 1 121 ? 5.274 -12.527 -1.321 1.00 89.56 121 VAL A C 1
ATOM 973 O O . VAL A 1 121 ? 5.808 -13.436 -1.961 1.00 89.56 121 VAL A O 1
ATOM 976 N N . LYS A 1 122 ? 4.203 -11.869 -1.764 1.00 89.12 122 LYS A N 1
ATOM 977 C CA . LYS A 1 122 ? 3.471 -12.188 -2.993 1.00 89.12 122 LYS A CA 1
ATOM 978 C C . LYS A 1 122 ? 3.147 -10.917 -3.761 1.00 89.12 122 LYS A C 1
ATOM 980 O O . LYS A 1 122 ? 3.084 -9.847 -3.158 1.00 89.12 122 LYS A O 1
ATOM 985 N N . SER A 1 123 ? 2.888 -11.041 -5.061 1.00 86.88 123 SER A N 1
ATOM 986 C CA . SER A 1 123 ? 2.296 -9.925 -5.791 1.00 86.88 123 SER A CA 1
ATOM 987 C C . SER A 1 123 ? 0.879 -9.668 -5.281 1.00 86.88 123 SER A C 1
ATOM 989 O O . SER A 1 123 ? 0.186 -10.591 -4.823 1.00 86.88 123 SER A O 1
ATOM 991 N N . PHE A 1 124 ? 0.457 -8.409 -5.336 1.00 88.44 124 PHE A N 1
ATOM 992 C CA . PHE A 1 124 ? -0.844 -7.989 -4.837 1.00 88.44 124 PHE A CA 1
ATOM 993 C C . PHE A 1 124 ? -1.520 -6.940 -5.714 1.00 88.44 124 PHE A C 1
ATOM 995 O O . PHE A 1 124 ? -0.849 -6.159 -6.392 1.00 88.44 124 PHE A O 1
ATOM 1002 N N . ASN A 1 125 ? -2.850 -6.910 -5.626 1.00 86.81 125 ASN A N 1
ATOM 1003 C CA . ASN A 1 125 ? -3.682 -5.885 -6.236 1.00 86.81 125 ASN A CA 1
ATOM 1004 C C . ASN A 1 125 ? -3.654 -4.616 -5.373 1.00 86.81 125 ASN A C 1
ATOM 1006 O O . ASN A 1 125 ? -3.942 -4.693 -4.177 1.00 86.81 125 ASN A O 1
ATOM 1010 N N . ALA A 1 126 ? -3.328 -3.452 -5.938 1.00 88.88 126 ALA A N 1
ATOM 1011 C CA . ALA A 1 126 ? -3.300 -2.210 -5.155 1.00 88.88 126 ALA A CA 1
ATOM 1012 C C . ALA A 1 126 ? -4.681 -1.565 -4.980 1.00 88.88 126 ALA A C 1
ATOM 1014 O O . ALA A 1 126 ? -4.792 -0.527 -4.332 1.00 88.88 126 ALA A O 1
ATOM 1015 N N . GLY A 1 127 ? -5.733 -2.147 -5.548 1.00 88.44 127 GLY A N 1
ATOM 1016 C CA . GLY A 1 127 ? -7.107 -1.696 -5.386 1.00 88.44 127 GLY A CA 1
ATOM 1017 C C . GLY A 1 127 ? -7.723 -2.044 -4.041 1.00 88.44 127 GLY A C 1
ATOM 1018 O O . GLY A 1 127 ? -8.711 -1.434 -3.659 1.00 88.44 127 GLY A O 1
ATOM 1019 N N . VAL A 1 128 ? -7.138 -2.968 -3.272 1.00 88.94 128 VAL A N 1
ATOM 1020 C CA . VAL A 1 128 ? -7.569 -3.237 -1.895 1.00 88.94 128 VAL A CA 1
ATOM 1021 C C . VAL A 1 128 ? -6.367 -3.473 -0.991 1.00 88.94 128 VAL A C 1
ATOM 1023 O O . VAL A 1 128 ? -5.635 -4.454 -1.142 1.00 88.94 128 VAL A O 1
ATOM 1026 N N . PHE A 1 129 ? -6.205 -2.616 0.014 1.00 93.12 129 PHE A N 1
ATOM 1027 C CA . PHE A 1 129 ? -5.185 -2.788 1.044 1.00 93.12 129 PHE A CA 1
ATOM 1028 C C . PHE A 1 129 ? -5.611 -2.168 2.372 1.00 93.12 129 PHE A C 1
ATOM 1030 O O . PHE A 1 129 ? -6.442 -1.266 2.428 1.00 93.12 129 PHE A O 1
ATOM 1037 N N . MET A 1 130 ? -5.026 -2.653 3.460 1.00 93.56 130 MET A N 1
ATOM 1038 C CA . MET A 1 130 ? -5.311 -2.217 4.819 1.00 93.56 130 MET A CA 1
ATOM 1039 C C . MET A 1 130 ? -4.010 -1.948 5.574 1.00 93.56 130 MET A C 1
ATOM 1041 O O . MET A 1 130 ? -3.018 -2.650 5.385 1.00 93.56 130 MET A O 1
ATOM 1045 N N . PHE A 1 131 ? -4.004 -0.933 6.433 1.00 94.69 131 PHE A N 1
ATOM 1046 C CA . PHE A 1 131 ? -2.827 -0.549 7.209 1.00 94.69 131 PHE A CA 1
ATOM 1047 C C . PHE A 1 131 ? -3.207 0.173 8.504 1.00 94.69 131 PHE A C 1
ATOM 1049 O O . PHE A 1 131 ? -4.332 0.650 8.665 1.00 94.69 131 PHE A O 1
ATOM 1056 N N . VAL A 1 132 ? -2.251 0.251 9.429 1.00 93.81 132 VAL A N 1
ATOM 1057 C CA . VAL A 1 132 ? -2.308 1.152 10.587 1.00 93.81 132 VAL A CA 1
ATOM 1058 C C . VAL A 1 132 ? -1.610 2.457 10.185 1.00 93.81 132 VAL A C 1
ATOM 1060 O O . VAL A 1 132 ? -0.452 2.394 9.768 1.00 93.81 132 VAL A O 1
ATOM 1063 N N . PRO A 1 133 ? -2.270 3.627 10.255 1.00 93.00 133 PRO A N 1
ATOM 1064 C CA . PRO A 1 133 ? -1.704 4.904 9.813 1.00 93.00 133 PRO A CA 1
ATOM 1065 C C . PRO A 1 133 ? -0.746 5.497 10.863 1.00 93.00 133 PRO A C 1
ATOM 1067 O O . PRO A 1 133 ? -0.881 6.650 11.267 1.00 93.00 133 PRO A O 1
ATOM 1070 N N . ASP A 1 134 ? 0.221 4.700 11.324 1.00 93.12 134 ASP A N 1
ATOM 1071 C CA . ASP A 1 134 ? 1.291 5.184 12.194 1.00 93.12 134 ASP A CA 1
ATOM 1072 C C . ASP A 1 134 ? 2.321 6.020 11.411 1.00 93.12 134 ASP A C 1
ATOM 1074 O O . ASP A 1 134 ? 2.360 6.016 10.176 1.00 93.12 134 ASP A O 1
ATOM 1078 N N . VAL A 1 135 ? 3.180 6.741 12.138 1.00 93.62 135 VAL A N 1
ATOM 1079 C CA . VAL A 1 135 ? 4.203 7.625 11.550 1.00 93.62 135 VAL A CA 1
ATOM 1080 C C . VAL A 1 135 ? 5.073 6.885 10.526 1.00 93.62 135 VAL A C 1
ATOM 1082 O O . VAL A 1 135 ? 5.327 7.408 9.442 1.00 93.62 135 VAL A O 1
ATOM 1085 N N . LYS A 1 136 ? 5.484 5.646 10.821 1.00 95.12 136 LYS A N 1
ATOM 1086 C CA . LYS A 1 136 ? 6.369 4.867 9.943 1.00 95.12 136 LYS A CA 1
ATOM 1087 C C . LYS A 1 136 ? 5.647 4.426 8.673 1.00 95.12 136 LYS A C 1
ATOM 1089 O O . LYS A 1 136 ? 6.211 4.511 7.584 1.00 95.12 136 LYS A O 1
ATOM 1094 N N . MET A 1 137 ? 4.405 3.966 8.782 1.00 95.19 137 MET A N 1
ATOM 1095 C CA . MET A 1 137 ? 3.611 3.551 7.629 1.00 95.19 137 MET A CA 1
ATOM 1096 C C . MET A 1 137 ? 3.296 4.737 6.712 1.00 95.19 137 MET A C 1
ATOM 1098 O O . MET A 1 137 ? 3.423 4.621 5.492 1.00 95.19 137 MET A O 1
ATOM 1102 N N . LEU A 1 138 ? 2.963 5.900 7.278 1.00 93.25 138 LEU A N 1
ATOM 1103 C CA . LEU A 1 138 ? 2.749 7.124 6.501 1.00 93.25 138 LEU A CA 1
ATOM 1104 C C . LEU A 1 138 ? 4.036 7.591 5.804 1.00 93.25 138 LEU A C 1
ATOM 1106 O O . LEU A 1 138 ? 3.989 7.989 4.640 1.00 93.25 138 LEU A O 1
ATOM 1110 N N . GLU A 1 139 ? 5.202 7.477 6.449 1.00 94.19 139 GLU A N 1
ATOM 1111 C CA . GLU A 1 139 ? 6.494 7.705 5.789 1.00 94.19 139 GLU A CA 1
ATOM 1112 C C . GLU A 1 139 ? 6.726 6.744 4.614 1.00 94.19 139 GLU A C 1
ATOM 1114 O O . GLU A 1 139 ? 7.190 7.166 3.553 1.00 94.19 139 GLU A O 1
ATOM 1119 N N . HIS A 1 140 ? 6.400 5.459 4.769 1.00 95.75 140 HIS A N 1
ATOM 1120 C CA . HIS A 1 140 ? 6.530 4.472 3.695 1.00 95.75 140 HIS A CA 1
ATOM 1121 C C . HIS A 1 140 ? 5.629 4.788 2.502 1.00 95.75 140 HIS A C 1
ATOM 1123 O O . HIS A 1 140 ? 6.099 4.777 1.362 1.00 95.75 140 HIS A O 1
ATOM 1129 N N . LEU A 1 141 ? 4.366 5.127 2.758 1.00 93.69 141 LEU A N 1
ATOM 1130 C CA . LEU A 1 141 ? 3.420 5.541 1.725 1.00 93.69 141 LEU A CA 1
ATOM 1131 C C . LEU A 1 141 ? 3.897 6.813 1.006 1.00 93.69 141 LEU A C 1
ATOM 1133 O O . LEU A 1 141 ? 3.879 6.861 -0.223 1.00 93.69 141 LEU A O 1
ATOM 1137 N N . ASN A 1 142 ? 4.421 7.800 1.740 1.00 91.75 142 ASN A N 1
ATOM 1138 C CA . ASN A 1 142 ? 4.979 9.022 1.154 1.00 91.75 142 ASN A CA 1
ATOM 1139 C C . ASN A 1 142 ? 6.239 8.767 0.315 1.00 91.75 142 ASN A C 1
ATOM 1141 O O . ASN A 1 142 ? 6.388 9.339 -0.764 1.00 91.75 142 ASN A O 1
ATOM 1145 N N . ARG A 1 143 ? 7.135 7.876 0.755 1.00 92.75 143 ARG A N 1
ATOM 1146 C CA . ARG A 1 143 ? 8.318 7.476 -0.029 1.00 92.75 143 ARG A CA 1
ATOM 1147 C C . ARG A 1 143 ? 7.928 6.726 -1.303 1.00 92.75 143 ARG A C 1
ATOM 1149 O O . ARG A 1 143 ? 8.537 6.950 -2.343 1.00 92.75 143 ARG A O 1
ATOM 1156 N N . MET A 1 144 ? 6.920 5.857 -1.231 1.00 92.12 144 MET A N 1
ATOM 1157 C CA . MET A 1 144 ? 6.374 5.168 -2.402 1.00 92.12 144 MET A CA 1
ATOM 1158 C C . MET A 1 144 ? 5.748 6.174 -3.380 1.00 92.12 144 MET A C 1
ATOM 1160 O O . MET A 1 144 ? 6.066 6.140 -4.566 1.00 92.12 144 MET A O 1
ATOM 1164 N N . LYS A 1 145 ? 4.964 7.137 -2.877 1.00 89.00 145 LYS A N 1
ATOM 1165 C CA . LYS A 1 145 ? 4.415 8.246 -3.671 1.00 89.00 145 LYS A CA 1
ATOM 1166 C C . LYS A 1 145 ? 5.518 9.056 -4.366 1.00 89.00 145 LYS A C 1
ATOM 1168 O O . LYS A 1 145 ? 5.410 9.340 -5.554 1.00 89.00 145 LYS A O 1
ATOM 1173 N N . GLY A 1 146 ? 6.602 9.379 -3.657 1.00 87.19 146 GLY A N 1
ATOM 1174 C CA . GLY A 1 146 ? 7.767 10.063 -4.230 1.00 87.19 146 GLY A CA 1
ATOM 1175 C C . GLY A 1 146 ? 8.446 9.264 -5.347 1.00 87.19 146 GLY A C 1
ATOM 1176 O O . GLY A 1 146 ? 8.709 9.816 -6.413 1.00 87.19 146 GLY A O 1
ATOM 1177 N N . LEU A 1 147 ? 8.652 7.958 -5.138 1.00 86.38 147 LEU A N 1
ATOM 1178 C CA . LEU A 1 147 ? 9.207 7.051 -6.150 1.00 86.38 147 LEU A CA 1
ATOM 1179 C C . LEU A 1 147 ? 8.342 7.013 -7.417 1.00 86.38 147 LEU A C 1
ATOM 1181 O O . LEU A 1 147 ? 8.865 7.004 -8.528 1.00 86.38 147 LEU A O 1
ATOM 1185 N N . MET A 1 148 ? 7.023 6.989 -7.242 1.00 84.62 148 MET A N 1
ATOM 1186 C CA . MET A 1 148 ? 6.066 7.003 -8.340 1.00 84.62 148 MET A CA 1
ATOM 1187 C C . MET A 1 148 ? 6.174 8.299 -9.161 1.00 84.62 148 MET A C 1
ATOM 1189 O O . MET A 1 148 ? 6.330 8.234 -10.378 1.00 84.62 148 MET A O 1
ATOM 1193 N N . PHE A 1 149 ? 6.198 9.466 -8.506 1.00 81.81 149 PHE A N 1
ATOM 1194 C CA . PHE A 1 149 ? 6.398 10.752 -9.188 1.00 81.81 149 PHE A CA 1
ATOM 1195 C C . PHE A 1 149 ? 7.736 10.837 -9.935 1.00 81.81 149 PHE A C 1
ATOM 1197 O O . PHE A 1 149 ? 7.790 11.369 -11.043 1.00 81.81 149 PHE A O 1
ATOM 1204 N N . GLU A 1 150 ? 8.820 10.329 -9.347 1.00 83.00 150 GLU A N 1
ATOM 1205 C CA . GLU A 1 150 ? 10.135 10.296 -9.996 1.00 83.00 150 GLU A CA 1
ATOM 1206 C C . GLU A 1 150 ? 10.138 9.386 -11.230 1.00 83.00 150 GLU A C 1
ATOM 1208 O O . GLU A 1 150 ? 10.649 9.768 -12.287 1.00 83.00 150 GLU A O 1
ATOM 1213 N N . GLY A 1 151 ? 9.535 8.200 -11.115 1.00 78.56 151 GLY A N 1
ATOM 1214 C CA . GLY A 1 151 ? 9.408 7.256 -12.220 1.00 78.56 151 GLY A CA 1
ATOM 1215 C C . GLY A 1 151 ? 8.611 7.829 -13.392 1.00 78.56 151 GLY A C 1
ATOM 1216 O O . GLY A 1 151 ? 9.051 7.709 -14.535 1.00 78.56 151 GLY A O 1
ATOM 1217 N N . PHE A 1 152 ? 7.500 8.517 -13.118 1.00 74.69 152 PHE A N 1
ATOM 1218 C CA . PHE A 1 152 ? 6.712 9.185 -14.156 1.00 74.69 152 PHE A CA 1
ATOM 1219 C C . PHE A 1 152 ? 7.483 10.304 -14.854 1.00 74.69 152 PHE A C 1
ATOM 1221 O O . PHE A 1 152 ? 7.610 10.288 -16.077 1.00 74.69 152 PHE A O 1
ATOM 1228 N N . ARG A 1 153 ? 8.114 11.207 -14.093 1.00 76.62 153 ARG A N 1
ATOM 1229 C CA . ARG A 1 153 ? 8.948 12.287 -14.658 1.00 76.62 153 ARG A CA 1
ATOM 1230 C C . ARG A 1 153 ? 10.111 11.775 -15.500 1.00 76.62 153 ARG A C 1
ATOM 1232 O O . ARG A 1 153 ? 10.547 12.453 -16.424 1.00 76.62 153 ARG A O 1
ATOM 1239 N N . SER A 1 154 ? 10.621 10.592 -15.173 1.00 75.69 154 SER A N 1
ATOM 1240 C CA . SER A 1 154 ? 11.715 9.951 -15.905 1.00 75.69 154 SER A CA 1
ATOM 1241 C C . SER A 1 154 ? 11.245 9.206 -17.160 1.00 75.69 154 SER A C 1
ATOM 1243 O O . SER A 1 154 ? 12.054 8.537 -17.806 1.00 75.69 154 SER A O 1
ATOM 1245 N N . GLY A 1 155 ? 9.951 9.284 -17.493 1.00 69.75 155 GLY A N 1
ATOM 1246 C CA . GLY A 1 155 ? 9.364 8.636 -18.658 1.00 69.75 155 GLY A CA 1
ATOM 1247 C C . GLY A 1 155 ? 9.390 7.114 -18.568 1.00 69.75 155 GLY A C 1
ATOM 1248 O O . GLY A 1 155 ? 9.534 6.460 -19.598 1.00 69.75 155 GLY A O 1
ATOM 1249 N N . VAL A 1 156 ? 9.323 6.532 -17.358 1.00 64.94 156 VAL A N 1
ATOM 1250 C CA . VAL A 1 156 ? 9.252 5.073 -17.184 1.00 64.94 156 VAL A CA 1
ATOM 1251 C C . VAL A 1 156 ? 7.929 4.593 -17.790 1.00 64.94 156 VAL A C 1
ATOM 1253 O O . VAL A 1 156 ? 6.871 4.829 -17.204 1.00 64.94 156 VAL A O 1
ATOM 1256 N N . PRO A 1 157 ? 7.949 3.922 -18.954 1.00 54.31 157 PRO A N 1
ATOM 1257 C CA . PRO A 1 157 ? 6.718 3.553 -19.619 1.00 54.31 157 PRO A CA 1
ATOM 1258 C C . PRO A 1 157 ? 6.064 2.375 -18.882 1.00 54.31 157 PRO A C 1
ATOM 1260 O O . PRO A 1 157 ? 6.743 1.453 -18.424 1.00 54.31 157 PRO A O 1
ATOM 1263 N N . HIS A 1 158 ? 4.731 2.398 -18.800 1.00 59.16 158 HIS A N 1
ATOM 1264 C CA . HIS A 1 158 ? 3.885 1.283 -18.344 1.00 59.16 158 HIS A CA 1
ATOM 1265 C C . HIS A 1 158 ? 3.963 0.905 -16.855 1.00 59.16 158 HIS A C 1
ATOM 1267 O O . HIS A 1 158 ? 3.656 -0.232 -16.493 1.00 59.16 158 HIS A O 1
ATOM 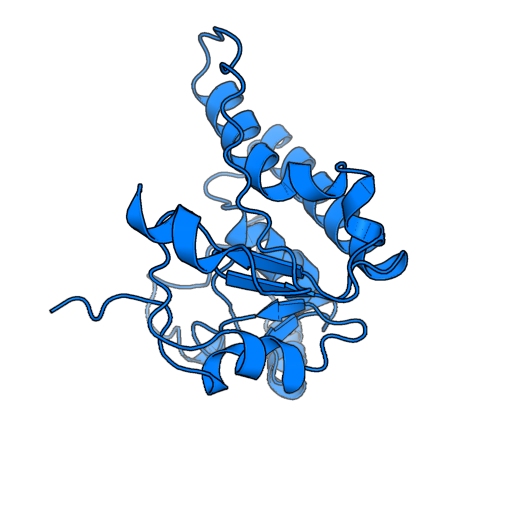1273 N N . PHE A 1 159 ? 4.335 1.835 -15.974 1.00 66.25 159 PHE A N 1
ATOM 1274 C CA . PHE A 1 159 ? 4.253 1.604 -14.533 1.00 66.25 159 PHE A CA 1
ATOM 1275 C C . PHE A 1 159 ? 2.911 2.082 -13.978 1.00 66.25 159 PHE A C 1
ATOM 1277 O O . PHE A 1 159 ? 2.595 3.264 -14.041 1.00 66.25 159 PHE A O 1
ATOM 1284 N N . THR A 1 160 ? 2.121 1.169 -13.421 1.00 77.44 160 THR A N 1
ATOM 1285 C CA . THR A 1 160 ? 0.911 1.522 -12.665 1.00 77.44 160 THR A CA 1
ATOM 1286 C C . THR A 1 160 ? 1.253 1.816 -11.202 1.00 77.44 160 THR A C 1
ATOM 1288 O O . THR A 1 160 ? 2.313 1.423 -10.703 1.00 77.44 160 THR A O 1
ATOM 1291 N N . ASP A 1 161 ? 0.334 2.446 -10.475 1.00 83.50 161 ASP A N 1
ATOM 1292 C CA . ASP A 1 161 ? 0.381 2.569 -9.013 1.00 83.50 161 ASP A CA 1
ATOM 1293 C C . ASP A 1 161 ? 0.633 1.217 -8.318 1.00 83.50 161 ASP A C 1
ATOM 1295 O O . ASP A 1 161 ? 1.462 1.114 -7.412 1.00 83.50 161 ASP A O 1
ATOM 1299 N N . GLN A 1 162 ? -0.022 0.154 -8.796 1.00 86.00 162 GLN A N 1
ATOM 1300 C CA . GLN A 1 162 ? 0.158 -1.206 -8.300 1.00 86.00 162 GLN A CA 1
ATOM 1301 C C . GLN A 1 162 ? 1.589 -1.695 -8.471 1.00 86.00 162 GLN A C 1
ATOM 1303 O O . GLN A 1 162 ? 2.122 -2.375 -7.591 1.00 86.00 162 GLN A O 1
ATOM 1308 N N . SER A 1 163 ? 2.223 -1.329 -9.580 1.00 83.81 163 SER A N 1
ATOM 1309 C CA . SER A 1 163 ? 3.616 -1.663 -9.848 1.00 83.81 163 SER A CA 1
ATOM 1310 C C . SER A 1 163 ? 4.520 -0.940 -8.840 1.00 83.81 163 SER A C 1
ATOM 1312 O O . SER A 1 163 ? 5.299 -1.576 -8.135 1.00 83.81 163 SER A O 1
ATOM 1314 N N . PHE A 1 164 ? 4.360 0.369 -8.623 1.00 86.50 164 PHE A N 1
ATOM 1315 C CA . PHE A 1 164 ? 5.149 1.075 -7.598 1.00 86.50 164 PHE A CA 1
ATOM 1316 C C . PHE A 1 164 ? 4.936 0.521 -6.189 1.00 86.50 164 PHE A C 1
ATOM 1318 O O . PHE A 1 164 ? 5.912 0.313 -5.462 1.00 86.50 164 PHE A O 1
ATOM 1325 N N . ALA A 1 165 ? 3.694 0.204 -5.824 1.00 90.38 165 ALA A N 1
ATOM 1326 C CA . ALA A 1 165 ? 3.373 -0.377 -4.529 1.00 90.38 165 ALA A CA 1
ATOM 1327 C C . ALA A 1 165 ? 4.034 -1.754 -4.343 1.00 90.38 165 ALA A C 1
ATOM 1329 O O . ALA A 1 165 ? 4.726 -1.976 -3.347 1.00 90.38 165 ALA A O 1
ATOM 1330 N N . ASN A 1 166 ? 3.904 -2.657 -5.320 1.00 89.00 166 ASN A N 1
ATOM 1331 C CA . ASN A 1 166 ? 4.558 -3.965 -5.273 1.00 89.00 166 ASN A CA 1
ATOM 1332 C C . ASN A 1 166 ? 6.081 -3.812 -5.185 1.00 89.00 166 ASN A C 1
ATOM 1334 O O . ASN A 1 166 ? 6.716 -4.446 -4.348 1.00 89.00 166 ASN A O 1
ATOM 1338 N N . TYR A 1 167 ? 6.693 -2.935 -5.983 1.00 87.25 167 TYR A N 1
ATOM 1339 C CA . TYR A 1 167 ? 8.135 -2.705 -5.905 1.00 87.25 167 TYR A CA 1
ATOM 1340 C C . TYR A 1 167 ? 8.554 -2.224 -4.525 1.00 87.25 167 TYR A C 1
ATOM 1342 O O . TYR A 1 167 ? 9.442 -2.812 -3.906 1.00 87.25 167 TYR A O 1
ATOM 1350 N N . TYR A 1 168 ? 7.904 -1.176 -4.029 1.00 91.88 168 TYR A N 1
ATOM 1351 C CA . TYR A 1 168 ? 8.301 -0.529 -2.795 1.00 91.88 168 TYR A CA 1
ATOM 1352 C C . TYR A 1 168 ? 8.122 -1.441 -1.578 1.00 91.88 168 TYR A C 1
ATOM 1354 O O . TYR A 1 168 ? 9.072 -1.617 -0.808 1.00 91.88 168 TYR A O 1
ATOM 1362 N N . PHE A 1 169 ? 6.926 -2.012 -1.413 1.00 94.38 169 PHE A N 1
ATOM 1363 C CA . PHE A 1 169 ? 6.565 -2.777 -0.222 1.00 94.38 169 PHE A CA 1
ATOM 1364 C C . PHE A 1 169 ? 7.146 -4.193 -0.251 1.00 94.38 169 PHE A C 1
ATOM 1366 O O . PHE A 1 169 ? 7.663 -4.642 0.772 1.00 94.38 169 PHE A O 1
ATOM 1373 N N . ASN A 1 170 ? 7.160 -4.876 -1.402 1.00 92.38 170 ASN A N 1
ATOM 1374 C CA . ASN A 1 170 ? 7.640 -6.261 -1.465 1.00 92.38 170 ASN A CA 1
ATOM 1375 C C . ASN A 1 170 ? 9.159 -6.343 -1.265 1.00 92.38 170 ASN A C 1
ATOM 1377 O O . ASN A 1 170 ? 9.637 -7.193 -0.517 1.00 92.38 170 ASN A O 1
ATOM 1381 N N . THR A 1 171 ? 9.935 -5.430 -1.869 1.00 90.12 171 THR A N 1
ATOM 1382 C CA . THR A 1 171 ? 11.409 -5.429 -1.724 1.00 90.12 171 THR A CA 1
ATOM 1383 C C . THR A 1 171 ? 11.879 -5.094 -0.312 1.00 90.12 171 THR A C 1
ATOM 1385 O O . THR A 1 171 ? 13.004 -5.427 0.052 1.00 90.12 171 THR A O 1
ATOM 1388 N N . ARG A 1 172 ? 11.014 -4.463 0.488 1.00 94.69 172 ARG A N 1
ATOM 1389 C CA . ARG A 1 172 ? 11.251 -4.136 1.899 1.00 94.69 172 ARG A CA 1
ATOM 1390 C C . ARG A 1 172 ? 10.595 -5.121 2.863 1.00 94.69 172 ARG A C 1
ATOM 1392 O O . ARG A 1 172 ? 10.693 -4.917 4.065 1.00 94.69 172 ARG A O 1
ATOM 1399 N N . LEU A 1 173 ? 9.940 -6.166 2.348 1.00 94.62 173 LEU A N 1
ATOM 1400 C CA . LEU A 1 173 ? 9.199 -7.156 3.137 1.00 94.62 173 LEU A CA 1
ATOM 1401 C C . LEU A 1 173 ? 8.082 -6.531 3.996 1.00 94.62 173 LEU A C 1
ATOM 1403 O O . LEU A 1 173 ? 7.750 -7.033 5.062 1.00 94.62 173 LEU A O 1
ATOM 1407 N N . LEU A 1 174 ? 7.492 -5.431 3.519 1.00 95.94 174 LEU A N 1
ATOM 1408 C CA . LEU A 1 174 ? 6.460 -4.668 4.227 1.00 95.94 174 LEU A CA 1
ATOM 1409 C C . LEU A 1 174 ? 5.037 -5.034 3.794 1.00 95.94 174 LEU A C 1
ATOM 1411 O O . LEU A 1 174 ? 4.079 -4.546 4.378 1.00 95.94 174 LEU A O 1
ATOM 1415 N N . SER A 1 175 ? 4.863 -5.864 2.768 1.00 94.44 175 SER A N 1
ATOM 1416 C CA . SER A 1 175 ? 3.550 -6.356 2.338 1.00 94.44 175 SER A CA 1
ATOM 1417 C C . SER A 1 175 ? 3.224 -7.693 3.000 1.00 94.44 175 SER A C 1
ATOM 1419 O O . SER A 1 175 ? 4.058 -8.603 2.990 1.00 94.44 175 SER A O 1
ATOM 1421 N N . ARG A 1 176 ? 1.986 -7.872 3.462 1.00 92.75 176 ARG A N 1
ATOM 1422 C CA . ARG A 1 176 ? 1.504 -9.144 4.005 1.00 92.75 176 ARG A CA 1
ATOM 1423 C C . ARG A 1 176 ? 0.229 -9.594 3.284 1.00 92.75 176 ARG A C 1
ATOM 1425 O O . ARG A 1 176 ? -0.781 -8.896 3.362 1.00 92.75 176 ARG A O 1
ATOM 1432 N N . PRO A 1 177 ? 0.220 -10.762 2.616 1.00 89.69 177 PRO A N 1
ATOM 1433 C CA . PRO A 1 177 ? -0.939 -11.242 1.864 1.00 89.69 177 PRO A CA 1
ATOM 1434 C C . PRO A 1 177 ? -1.999 -11.855 2.793 1.00 89.69 177 PRO A C 1
ATOM 1436 O O . PRO A 1 177 ? -2.196 -13.072 2.826 1.00 89.69 177 PRO A O 1
ATOM 1439 N N . SER A 1 178 ? -2.653 -11.025 3.602 1.00 88.31 178 SER A N 1
ATOM 1440 C CA . SER A 1 178 ? -3.552 -11.482 4.663 1.00 88.31 178 SER A CA 1
ATOM 1441 C C . SER A 1 178 ? -5.039 -11.291 4.346 1.00 88.31 178 SER A C 1
ATOM 1443 O O . SER A 1 178 ? -5.860 -12.101 4.781 1.00 88.31 178 SER A O 1
ATOM 1445 N N . LEU A 1 179 ? -5.391 -10.342 3.468 1.00 85.62 179 LEU A N 1
ATOM 1446 C CA . LEU A 1 179 ? -6.792 -10.036 3.140 1.00 85.62 179 LEU A CA 1
ATOM 1447 C C . LEU A 1 179 ? -7.499 -11.161 2.359 1.00 85.62 179 LEU A C 1
ATOM 1449 O O . LEU A 1 179 ? -8.724 -11.283 2.418 1.00 85.62 179 LEU A O 1
ATOM 1453 N N . ASN A 1 180 ? -6.745 -12.050 1.698 1.00 73.62 180 ASN A N 1
ATOM 1454 C CA . ASN A 1 180 ? -7.280 -13.192 0.934 1.00 73.62 180 ASN A CA 1
ATOM 1455 C C . ASN A 1 180 ? -8.170 -14.126 1.770 1.00 73.62 180 ASN A C 1
ATOM 1457 O O . ASN A 1 180 ? -9.005 -14.847 1.225 1.00 73.62 180 ASN A O 1
ATOM 1461 N N . LYS A 1 181 ? -8.001 -14.127 3.096 1.00 60.94 181 LYS A N 1
ATOM 1462 C CA . LYS A 1 181 ? -8.721 -15.015 4.015 1.00 60.94 181 LYS A CA 1
ATOM 1463 C C . LYS A 1 181 ? -10.155 -14.567 4.311 1.00 60.94 181 LYS A C 1
ATOM 1465 O O . LYS A 1 181 ? -10.907 -15.332 4.913 1.00 60.94 181 LYS A O 1
ATOM 1470 N N . VAL A 1 182 ? -10.556 -13.360 3.901 1.00 55.94 182 VAL A N 1
ATOM 1471 C CA . VAL A 1 182 ? -11.855 -12.770 4.289 1.00 55.94 182 VAL A CA 1
ATOM 1472 C C . VAL A 1 182 ? -12.918 -12.842 3.177 1.00 55.94 182 VAL A C 1
ATOM 1474 O O . VAL A 1 182 ? -14.108 -12.630 3.418 1.00 55.94 182 VAL A O 1
ATOM 1477 N N . GLY A 1 183 ? -12.551 -13.357 2.003 1.00 51.12 183 GLY A N 1
ATOM 1478 C CA . GLY A 1 183 ? -13.468 -13.674 0.905 1.00 51.12 183 GLY A CA 1
ATOM 1479 C C . GLY A 1 183 ? -13.332 -12.708 -0.265 1.00 51.12 183 GLY A C 1
ATOM 1480 O O . GLY A 1 183 ? -12.905 -11.572 -0.092 1.00 51.12 183 GLY A O 1
ATOM 1481 N N . ARG A 1 184 ? -13.677 -13.190 -1.464 1.00 54.94 184 ARG A N 1
ATOM 1482 C CA . ARG A 1 184 ? -13.579 -12.438 -2.721 1.00 54.94 184 ARG A CA 1
ATOM 1483 C C . ARG A 1 184 ? -14.330 -11.106 -2.591 1.00 54.94 184 ARG A C 1
ATOM 1485 O O . ARG A 1 184 ? -15.549 -11.099 -2.446 1.00 54.94 184 ARG A O 1
ATOM 1492 N N . LEU A 1 185 ? -13.586 -10.002 -2.616 1.00 55.31 185 LEU A N 1
ATOM 1493 C CA . LEU A 1 185 ? -14.112 -8.632 -2.698 1.00 55.31 185 LEU A CA 1
ATOM 1494 C C . LEU A 1 185 ? -14.434 -8.218 -4.146 1.00 55.31 185 LEU A C 1
ATOM 1496 O O . LEU A 1 185 ? -14.893 -7.107 -4.387 1.00 55.31 185 LEU A O 1
ATOM 1500 N N . TYR A 1 186 ? -14.226 -9.126 -5.099 1.00 47.53 186 TYR A N 1
ATOM 1501 C CA . TYR A 1 186 ? -14.525 -8.927 -6.510 1.00 47.53 186 TYR A CA 1
ATOM 1502 C C . TYR A 1 186 ? -15.850 -9.605 -6.863 1.00 47.53 186 TYR A C 1
ATOM 1504 O O . TYR A 1 186 ? -16.167 -10.660 -6.295 1.00 47.53 186 TYR A O 1
ATOM 1512 N N . PRO A 1 187 ? -16.633 -9.037 -7.795 1.00 37.59 187 PRO A N 1
ATOM 1513 C CA . PRO A 1 187 ? -17.676 -9.803 -8.452 1.00 37.59 187 PRO A CA 1
ATOM 1514 C C . PRO A 1 187 ? -17.032 -11.021 -9.125 1.00 37.59 187 PRO A C 1
ATOM 1516 O O . PRO A 1 187 ? -15.997 -10.900 -9.778 1.00 37.59 187 PRO A O 1
ATOM 1519 N N . ASP A 1 188 ? -17.624 -12.203 -8.950 1.00 38.34 188 ASP A N 1
ATOM 1520 C CA . ASP A 1 188 ? -17.329 -13.311 -9.852 1.00 38.34 188 ASP A CA 1
ATOM 1521 C C . ASP A 1 188 ? -17.696 -12.819 -11.257 1.00 38.34 188 ASP A C 1
ATOM 1523 O O . ASP A 1 188 ? -18.858 -12.495 -11.512 1.00 38.34 188 ASP A O 1
ATOM 1527 N N . VAL A 1 189 ? -16.696 -12.672 -12.127 1.00 33.62 189 VAL A N 1
ATOM 1528 C CA . VAL A 1 189 ? -16.937 -12.506 -13.559 1.00 33.62 189 VAL A CA 1
ATOM 1529 C C . VAL A 1 189 ? -17.514 -13.846 -14.007 1.00 33.62 189 VAL A C 1
ATOM 1531 O O . VAL A 1 189 ? -16.788 -14.840 -14.051 1.00 33.62 189 VAL A O 1
ATOM 1534 N N . GLN A 1 190 ? -18.838 -13.887 -14.165 1.00 31.34 190 GLN A N 1
ATOM 1535 C CA . GLN A 1 190 ? -19.547 -15.000 -14.795 1.00 31.34 190 GLN A CA 1
ATOM 1536 C C . GLN A 1 190 ? -19.299 -14.980 -16.298 1.00 31.34 190 GLN A C 1
ATOM 1538 O O . GLN A 1 190 ? -19.287 -13.864 -16.867 1.00 31.34 190 GLN A O 1
#

Sequence (190 aa):
IMQNRKLLRKCEFAHVIFHLLAPLPETNSEELRNDLVMGMKWAFTDWAPISTYSKVLFTDSDVLVRKNLNVLFARESCEAHLCVMSEGDFNRVKGNTQQPLFSIKKGYNQKTIQMMTAHGVKSFNAGVFMFVPDVKMLEHLNRMKGLMFEGFRSGVPHFTDQSFANYYFNTRLLSRPSLNKVGRLYPDVQ

Organism: NCBI:txid73025

InterPro domains:
  IPR029044 Nucleotide-diphospho-sugar transferases [G3DSA:3.90.550.10] (2-185)
  IPR029044 Nucleotide-diphospho-sugar transferases [SSF53448] (47-172)

Secondary structure (DSSP, 8-state):
--GGGTGGGS-SS--------PPPP--S-HHHHHHHHHHHHHGGGG-GGGGG-S-EEEE-TT----S-THHHHHH---TTSEEEEEEE-GGG--SSS-S-S--SSS---HHHHHHHHHTT--EEEEEEEEE---HHHHHHHHHHHHHHHHHHHTT-TT--HHHHHIIIIIHTT-EE--GGGG---S----

Radius of gyration: 17.21 Å; chains: 1; bounding box: 46×41×38 Å